Protein AF-A0A2D4N8S6-F1 (afdb_monomer)

Secondary structure (DSSP, 8-state):
--SPPPB-SSSTTGGGHHHHHHHHH-HHHHHHHHT---S-TT-HHHHHHHHHHHHHHSTTS-B--HHHHHHHHT-HHHHHTT-S--HHHHHH--S-HHHHHHHHHHHHHHHHHHHHH-----GGG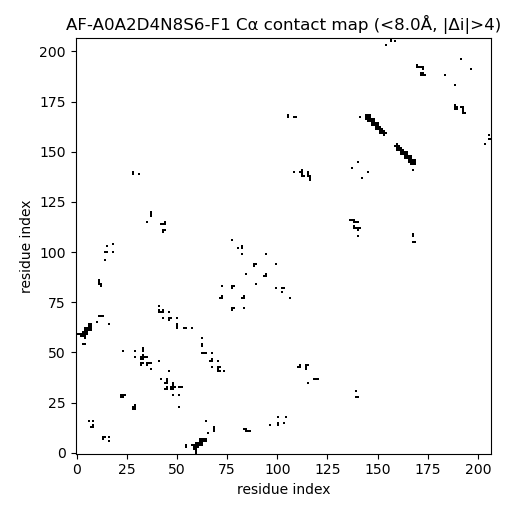--S-----S-TT--HHHHHH-EEEEEEEE-TTS-EEEEEEEES-----PPP--SS-----HHHHHHHHHS---------TT-

InterPro domains:
  IPR028881 PAN2, UCH domain [PF13423] (5-207)
  IPR028889 Ubiquitin specific protease UPS, catalytic domain [PS50235] (5-207)
  IPR038765 Papain-like cysteine peptidase superfamily [SSF54001] (3-207)
  IPR050785 PAN2-PAN3 complex catalytic subunit [PTHR15728] (1-207)

Solvent-accessible surface area (backbone atoms only — not comparable to full-atom values): 12968 Å² total; per-residue (Å²): 136,68,61,67,40,49,66,58,67,94,47,82,63,37,79,53,50,66,58,53,53,56,46,55,72,36,59,73,57,35,57,50,24,58,71,40,79,76,88,62,82,63,42,63,45,39,36,47,13,56,47,48,52,48,46,71,70,41,58,31,45,72,41,74,59,60,66,39,45,51,33,52,68,70,36,67,68,42,50,75,70,63,66,62,65,52,80,69,50,68,73,64,69,76,64,63,57,70,62,46,52,55,52,48,53,54,49,50,54,53,49,46,26,51,64,56,50,64,72,80,69,80,84,86,74,78,68,95,77,77,74,96,76,74,76,87,86,64,19,73,53,39,74,74,41,47,42,84,42,78,47,77,47,73,44,94,88,67,55,71,47,78,46,80,46,77,37,68,73,79,67,81,51,75,80,81,80,72,94,55,93,71,91,72,56,68,70,59,38,50,50,45,29,73,64,64,86,79,92,75,95,74,91,50,98,89,105

Mean predicted aligned error: 8.06 Å

pLDDT: mean 86.78, std 14.83, range [39.56, 98.38]

Organism: NCBI:txid129469

Foldseek 3Di:
DAQFAAADQPAFLSLCRVVLVVQLVPVLSQVLLLPDDDPDPLQLSVLSNVQSVCRVVCRHYYDYSRSSVVSCVVDPVCVVLVLGDDPVRVVVPPDPSVVSNVSVVQVVLVSSFVSQLPPPDDPPDPPPDDDPDDDPRGGSSCVVQKDWAWDWDADPVGDIDIDIDIDSDWDFDDDDCPVDPDDDDPVRSVCCRRVPDDDDDDDDPVD

Structure (mmCIF, N/CA/C/O backbone):
data_AF-A0A2D4N8S6-F1
#
_entry.id   AF-A0A2D4N8S6-F1
#
loop_
_atom_site.group_PDB
_atom_site.id
_atom_site.type_symbol
_atom_site.label_atom_id
_atom_site.label_alt_id
_atom_site.label_comp_id
_atom_site.label_asym_id
_atom_site.label_entity_id
_atom_site.label_seq_id
_atom_site.pdbx_PDB_ins_code
_atom_site.Cartn_x
_atom_site.Cartn_y
_atom_site.Cartn_z
_atom_site.occupancy
_atom_site.B_iso_or_equiv
_atom_site.auth_seq_id
_atom_site.auth_comp_id
_atom_site.auth_asym_id
_atom_site.auth_atom_id
_atom_site.pdbx_PDB_model_num
ATOM 1 N N . LYS A 1 1 ? 10.330 -22.943 -15.041 1.00 78.12 1 LYS A N 1
ATOM 2 C CA . LYS A 1 1 ? 10.670 -21.500 -15.002 1.00 78.12 1 LYS A CA 1
ATOM 3 C C . LYS A 1 1 ? 9.406 -20.728 -15.346 1.00 78.12 1 LYS A C 1
ATOM 5 O O . LYS A 1 1 ? 8.710 -21.167 -16.254 1.00 78.12 1 LYS A O 1
ATOM 10 N N . THR A 1 2 ? 9.064 -19.698 -14.579 1.00 91.38 2 THR A N 1
ATOM 11 C CA . THR A 1 2 ? 7.882 -18.850 -14.811 1.00 91.38 2 THR A CA 1
ATOM 12 C C . THR A 1 2 ? 8.251 -17.665 -15.712 1.00 91.38 2 THR A C 1
ATOM 14 O O . THR A 1 2 ? 9.432 -17.429 -15.949 1.00 91.38 2 THR A O 1
ATOM 17 N N . LEU A 1 3 ? 7.247 -16.934 -16.208 1.00 92.44 3 LEU A N 1
ATOM 18 C CA . LEU A 1 3 ? 7.432 -15.669 -16.943 1.00 92.44 3 LEU A CA 1
ATOM 19 C C . LEU A 1 3 ? 7.397 -14.435 -16.025 1.00 92.44 3 LEU A C 1
ATOM 21 O O . LEU A 1 3 ? 7.466 -13.309 -16.505 1.00 92.44 3 LEU A O 1
ATOM 25 N N . PHE A 1 4 ? 7.256 -14.645 -14.714 1.00 92.25 4 PHE A N 1
ATOM 26 C CA . PHE A 1 4 ? 7.174 -13.581 -13.719 1.00 92.25 4 PHE A CA 1
ATOM 27 C C . PHE A 1 4 ? 8.567 -13.242 -13.207 1.00 92.25 4 PHE A C 1
ATOM 29 O O . PHE A 1 4 ? 9.270 -14.123 -12.708 1.00 92.25 4 PHE A O 1
ATOM 36 N N . ALA A 1 5 ? 8.948 -11.976 -13.329 1.00 94.56 5 ALA A N 1
ATOM 37 C CA . ALA A 1 5 ? 10.232 -11.486 -12.862 1.00 94.56 5 ALA A CA 1
ATOM 38 C C . ALA A 1 5 ? 10.289 -11.346 -11.339 1.00 94.56 5 ALA A C 1
ATOM 40 O O . ALA A 1 5 ? 9.354 -10.868 -10.692 1.00 94.56 5 ALA A O 1
ATOM 41 N N . GLY A 1 6 ? 11.425 -11.751 -10.775 1.00 94.75 6 GLY A N 1
ATOM 42 C CA . GLY A 1 6 ? 11.770 -11.480 -9.383 1.00 94.75 6 GLY A CA 1
ATOM 43 C C . GLY A 1 6 ? 12.384 -10.091 -9.202 1.00 94.75 6 GLY A C 1
ATOM 44 O O . GLY A 1 6 ? 12.724 -9.416 -10.173 1.00 94.75 6 GLY A O 1
ATOM 45 N N . LEU A 1 7 ? 12.567 -9.687 -7.944 1.00 96.62 7 LEU A N 1
ATOM 46 C CA . LEU A 1 7 ? 13.354 -8.507 -7.581 1.00 96.62 7 LEU A CA 1
ATOM 47 C C . LEU A 1 7 ? 14.657 -8.931 -6.910 1.00 96.62 7 LEU A C 1
ATOM 49 O O . LEU A 1 7 ? 14.653 -9.823 -6.057 1.00 96.62 7 LEU A O 1
ATOM 53 N N . GLU A 1 8 ? 15.762 -8.288 -7.273 1.00 94.44 8 GLU A N 1
ATOM 54 C CA . GLU A 1 8 ? 17.063 -8.588 -6.678 1.00 94.44 8 GLU A CA 1
ATOM 55 C C . GLU A 1 8 ? 17.121 -8.214 -5.182 1.00 94.44 8 GLU A C 1
ATOM 57 O O . GLU A 1 8 ? 16.686 -7.122 -4.802 1.00 94.44 8 GLU A O 1
ATOM 62 N N . PRO A 1 9 ? 17.669 -9.092 -4.317 1.00 90.94 9 PRO A N 1
ATOM 63 C CA . PRO A 1 9 ? 17.673 -8.881 -2.869 1.00 90.94 9 PRO A CA 1
ATOM 64 C C . PRO A 1 9 ? 18.910 -8.132 -2.348 1.00 90.94 9 PRO A C 1
ATOM 66 O O . PRO A 1 9 ? 18.928 -7.727 -1.193 1.00 90.94 9 PRO A O 1
ATOM 69 N N . HIS A 1 10 ? 19.960 -7.967 -3.155 1.00 89.12 10 HIS A N 1
ATOM 70 C CA . HIS A 1 10 ? 21.252 -7.422 -2.714 1.00 89.12 10 HIS A CA 1
ATOM 71 C C . HIS A 1 10 ? 21.311 -5.891 -2.811 1.00 89.12 10 HIS A C 1
ATOM 73 O O . HIS A 1 10 ? 22.250 -5.328 -3.369 1.00 89.12 10 HIS A O 1
ATOM 79 N N . ILE A 1 11 ? 20.283 -5.223 -2.289 1.00 90.81 11 ILE A N 1
ATOM 80 C CA . ILE A 1 11 ? 20.149 -3.762 -2.273 1.00 90.81 11 ILE A CA 1
ATOM 81 C C . ILE A 1 11 ? 19.590 -3.301 -0.917 1.00 90.81 11 ILE A C 1
ATOM 83 O O . ILE A 1 11 ? 18.782 -4.022 -0.330 1.00 90.81 11 ILE A O 1
ATOM 87 N N . PRO A 1 12 ? 19.961 -2.108 -0.412 1.00 91.38 12 PRO A N 1
ATOM 88 C CA . PRO A 1 12 ? 19.473 -1.647 0.886 1.00 91.38 12 PRO A CA 1
ATOM 89 C C . PRO A 1 12 ? 17.952 -1.498 0.891 1.00 91.38 12 PRO A C 1
ATOM 91 O O . PRO A 1 12 ? 17.380 -0.951 -0.060 1.00 91.38 12 PRO A O 1
ATOM 94 N N . ASN A 1 13 ? 17.311 -1.942 1.975 1.00 92.56 13 ASN A N 1
ATOM 95 C CA . ASN A 1 13 ? 15.858 -2.010 2.144 1.00 92.56 13 ASN A CA 1
ATOM 96 C C . ASN A 1 13 ? 15.151 -2.998 1.201 1.00 92.56 13 ASN A C 1
ATOM 98 O O . ASN A 1 13 ? 13.950 -2.871 0.956 1.00 92.56 13 ASN A O 1
ATOM 102 N N . ALA A 1 14 ? 15.851 -4.030 0.718 1.00 93.12 14 ALA A N 1
ATOM 103 C CA . ALA A 1 14 ? 15.256 -5.084 -0.108 1.00 93.12 14 ALA A CA 1
ATOM 104 C C . ALA A 1 14 ? 14.110 -5.850 0.580 1.00 93.12 14 ALA A C 1
ATOM 106 O O . ALA A 1 14 ? 13.344 -6.531 -0.102 1.00 93.12 14 ALA A O 1
ATOM 107 N N . TYR A 1 15 ? 13.926 -5.723 1.902 1.00 93.38 15 TYR A N 1
ATOM 108 C CA . TYR A 1 15 ? 12.764 -6.292 2.598 1.00 93.38 15 TYR A CA 1
ATOM 109 C C . TYR A 1 15 ? 11.426 -5.820 1.993 1.00 93.38 15 TYR A C 1
ATOM 111 O O . TYR A 1 15 ? 10.447 -6.567 2.012 1.00 93.38 15 TYR A O 1
ATOM 119 N N . CYS A 1 16 ? 11.385 -4.620 1.399 1.00 96.06 16 CYS A N 1
ATOM 120 C CA . CYS A 1 16 ? 10.207 -4.069 0.729 1.00 96.06 16 CYS A CA 1
ATOM 121 C C . CYS A 1 16 ? 9.785 -4.887 -0.503 1.00 96.06 16 CYS A C 1
ATOM 123 O O . CYS A 1 16 ? 8.608 -4.882 -0.864 1.00 96.06 16 CYS A O 1
ATOM 125 N N . ASN A 1 17 ? 10.716 -5.612 -1.141 1.00 95.88 17 ASN A N 1
ATOM 126 C CA . ASN A 1 17 ? 10.491 -6.319 -2.408 1.00 95.88 17 ASN A CA 1
ATOM 127 C C . ASN A 1 17 ? 9.283 -7.261 -2.356 1.00 95.88 17 ASN A C 1
ATOM 129 O O . ASN A 1 17 ? 8.554 -7.376 -3.340 1.00 95.88 17 ASN A O 1
ATOM 133 N N . CYS A 1 18 ? 9.050 -7.915 -1.214 1.00 95.06 18 CYS A N 1
ATOM 134 C CA . CYS A 1 18 ? 7.918 -8.826 -1.055 1.00 95.06 18 CYS A CA 1
ATOM 135 C C . CYS A 1 18 ? 6.574 -8.107 -1.228 1.00 95.06 18 CYS A C 1
ATOM 137 O O . CYS A 1 18 ? 5.710 -8.581 -1.961 1.00 95.06 18 CYS A O 1
ATOM 139 N N . MET A 1 19 ? 6.419 -6.931 -0.625 1.00 97.00 19 MET A N 1
ATOM 140 C CA . MET A 1 19 ? 5.187 -6.160 -0.725 1.00 97.00 19 MET A CA 1
ATOM 141 C C . MET A 1 19 ? 5.086 -5.392 -2.042 1.00 97.00 19 MET A C 1
ATOM 143 O O . MET A 1 19 ? 3.986 -5.241 -2.560 1.00 97.00 19 MET A O 1
ATOM 147 N N . ILE A 1 20 ? 6.209 -4.976 -2.637 1.00 98.12 20 ILE A N 1
ATOM 148 C CA . ILE A 1 20 ? 6.225 -4.419 -4.000 1.00 98.12 20 ILE A CA 1
ATOM 149 C C . ILE A 1 20 ? 5.655 -5.440 -4.996 1.00 98.12 20 ILE A C 1
ATOM 151 O O . ILE A 1 20 ? 4.833 -5.083 -5.835 1.00 98.12 20 ILE A O 1
ATOM 155 N N . GLN A 1 21 ? 6.034 -6.716 -4.871 1.00 97.38 21 GLN A N 1
ATOM 156 C CA . GLN A 1 21 ? 5.472 -7.800 -5.683 1.00 97.38 21 GLN A CA 1
ATOM 157 C C . GLN A 1 21 ? 3.967 -7.975 -5.439 1.00 97.38 21 GLN A C 1
ATOM 159 O O . GLN A 1 21 ? 3.210 -8.095 -6.397 1.00 97.38 21 GLN A O 1
ATOM 164 N N . VAL A 1 22 ? 3.502 -7.915 -4.184 1.00 97.19 22 VAL A N 1
ATOM 165 C CA . VAL A 1 22 ? 2.058 -7.945 -3.877 1.00 97.19 22 VAL A CA 1
ATOM 166 C C . VAL A 1 22 ? 1.323 -6.805 -4.587 1.00 97.19 22 VAL A C 1
ATOM 168 O O . VAL A 1 22 ? 0.330 -7.060 -5.261 1.00 97.19 22 VAL A O 1
ATOM 171 N N . LEU A 1 23 ? 1.830 -5.571 -4.496 1.00 97.62 23 LEU A N 1
ATOM 172 C CA . LEU A 1 23 ? 1.232 -4.407 -5.158 1.00 97.62 23 LEU A CA 1
ATOM 173 C C . LEU A 1 23 ? 1.231 -4.538 -6.688 1.00 97.62 23 LEU A C 1
ATOM 175 O O . LEU A 1 23 ? 0.246 -4.172 -7.321 1.00 97.62 23 LEU A O 1
ATOM 179 N N . TYR A 1 24 ? 2.294 -5.091 -7.280 1.00 97.75 24 TYR A N 1
ATOM 180 C CA . TYR A 1 24 ? 2.381 -5.330 -8.725 1.00 97.75 24 TYR A CA 1
ATOM 181 C C . TYR A 1 24 ? 1.266 -6.258 -9.234 1.00 97.75 24 TYR A C 1
ATOM 183 O O . TYR A 1 24 ? 0.703 -6.028 -10.305 1.00 97.75 24 TYR A O 1
ATOM 191 N N . PHE A 1 25 ? 0.913 -7.289 -8.461 1.00 97.19 25 PHE A N 1
ATOM 192 C CA . PHE A 1 25 ? -0.154 -8.223 -8.828 1.00 97.19 25 PHE A CA 1
ATOM 193 C C . PHE A 1 25 ? -1.571 -7.693 -8.557 1.00 97.19 25 PHE A C 1
ATOM 195 O O . PHE A 1 25 ? -2.541 -8.312 -8.997 1.00 97.19 25 PHE A O 1
ATOM 202 N N . LEU A 1 26 ? -1.716 -6.541 -7.897 1.00 96.56 26 LEU A N 1
ATOM 203 C CA . LEU A 1 26 ? -2.991 -5.831 -7.807 1.00 96.56 26 LEU A CA 1
ATOM 204 C C . LEU A 1 26 ? -3.171 -4.975 -9.063 1.00 96.56 26 LEU A C 1
ATOM 206 O O . LEU A 1 26 ? -2.687 -3.847 -9.134 1.00 96.56 26 LEU A O 1
ATOM 210 N N . GLU A 1 27 ? -3.882 -5.514 -10.055 1.00 96.00 27 GLU A N 1
ATOM 211 C CA . GLU A 1 27 ? -4.033 -4.904 -11.385 1.00 96.00 27 GLU A CA 1
ATOM 212 C C . GLU A 1 27 ? -4.432 -3.424 -11.329 1.00 96.00 27 GLU A C 1
ATOM 214 O O . GLU A 1 27 ? -3.788 -2.597 -11.970 1.00 96.00 27 GLU A O 1
ATOM 219 N N . SER A 1 28 ? -5.419 -3.068 -10.504 1.00 94.31 28 SER A N 1
ATOM 220 C CA . SER A 1 28 ? -5.872 -1.682 -10.358 1.00 94.31 28 SER A CA 1
ATOM 221 C C . SER A 1 28 ? -4.776 -0.747 -9.832 1.00 94.31 28 SER A C 1
ATOM 223 O O . SER A 1 28 ? -4.657 0.383 -10.303 1.00 94.31 28 SER A O 1
ATOM 225 N N . VAL A 1 29 ? -3.943 -1.214 -8.892 1.00 96.00 29 VAL A N 1
ATOM 226 C CA . VAL A 1 29 ? -2.798 -0.447 -8.369 1.00 96.00 29 VAL A CA 1
ATOM 227 C C . VAL A 1 29 ? -1.719 -0.330 -9.435 1.00 96.00 29 VAL A C 1
ATOM 229 O O . VAL A 1 29 ? -1.192 0.758 -9.653 1.00 96.00 29 VAL A O 1
ATOM 232 N N . ARG A 1 30 ? -1.417 -1.426 -10.138 1.00 96.69 30 ARG A N 1
ATOM 233 C CA . ARG A 1 30 ? -0.424 -1.438 -11.213 1.00 96.69 30 ARG A CA 1
ATOM 234 C C . ARG A 1 30 ? -0.787 -0.458 -12.325 1.00 96.69 30 ARG A C 1
ATOM 236 O O . ARG A 1 30 ? 0.032 0.392 -12.668 1.00 96.69 30 ARG A O 1
ATOM 243 N N . CYS A 1 31 ? -2.015 -0.525 -12.837 1.00 95.44 31 CYS A N 1
ATOM 244 C CA . CYS A 1 31 ? -2.500 0.403 -13.853 1.00 95.44 31 CYS A CA 1
ATOM 245 C C . CYS A 1 31 ? -2.462 1.851 -13.355 1.00 95.44 31 CYS A C 1
ATOM 247 O O . CYS A 1 31 ? -2.064 2.735 -14.109 1.00 95.44 31 CYS A O 1
ATOM 249 N N . LEU A 1 32 ? -2.831 2.103 -12.096 1.00 94.69 32 LEU A N 1
ATOM 250 C CA . LEU A 1 32 ? -2.776 3.440 -11.510 1.00 94.69 32 LEU A CA 1
ATOM 251 C C . LEU A 1 32 ? -1.360 4.025 -11.544 1.00 94.69 32 LEU A C 1
ATOM 253 O O . LEU A 1 32 ? -1.168 5.114 -12.081 1.00 94.69 32 LEU A O 1
ATOM 257 N N . VAL A 1 33 ? -0.373 3.315 -10.990 1.00 96.12 33 VAL A N 1
ATOM 258 C CA . VAL A 1 33 ? 0.991 3.854 -10.873 1.00 96.12 33 VAL A CA 1
ATOM 259 C C . VAL A 1 33 ? 1.712 3.913 -12.219 1.00 96.12 33 VAL A C 1
ATOM 261 O O . VAL A 1 33 ? 2.465 4.848 -12.459 1.00 96.12 33 VAL A O 1
ATOM 264 N N . GLN A 1 34 ? 1.434 2.991 -13.149 1.00 96.12 34 GLN A N 1
ATOM 265 C CA . GLN A 1 34 ? 1.989 3.049 -14.510 1.00 96.12 34 GLN A CA 1
ATOM 266 C C . GLN A 1 34 ? 1.456 4.231 -15.335 1.00 96.12 34 GLN A C 1
ATOM 268 O O . GLN A 1 34 ? 2.129 4.677 -16.260 1.00 96.12 34 GLN A O 1
ATOM 273 N N . ASN A 1 35 ? 0.267 4.747 -15.007 1.00 93.75 35 ASN A N 1
ATOM 274 C CA . ASN A 1 35 ? -0.299 5.944 -15.637 1.00 93.75 35 ASN A CA 1
ATOM 275 C C . ASN A 1 35 ? -0.006 7.232 -14.847 1.00 93.75 35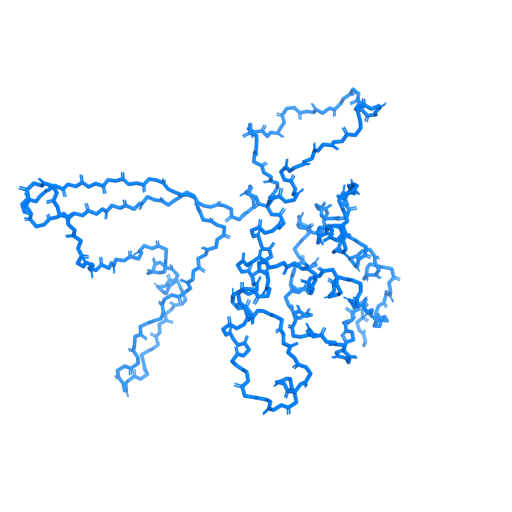 ASN A C 1
ATOM 277 O O . ASN A 1 35 ? -0.451 8.308 -15.249 1.00 93.75 35 ASN A O 1
ATOM 281 N N . HIS A 1 36 ? 0.730 7.151 -13.735 1.00 93.56 36 HIS A N 1
ATOM 282 C CA . HIS A 1 36 ? 1.103 8.312 -12.940 1.00 93.56 36 HIS A CA 1
ATOM 283 C C . HIS A 1 36 ? 2.479 8.836 -13.362 1.00 93.56 36 HIS A C 1
ATOM 285 O O . HIS A 1 36 ? 3.493 8.152 -13.236 1.00 93.56 36 HIS A O 1
ATOM 291 N N . LEU A 1 37 ? 2.512 10.085 -13.824 1.00 93.75 37 LEU A N 1
ATOM 292 C CA . LEU A 1 37 ? 3.738 10.818 -14.111 1.00 93.75 37 LEU A CA 1
ATOM 293 C C . LEU A 1 37 ? 3.562 12.264 -13.656 1.00 93.75 37 LEU A C 1
ATOM 295 O O . LEU A 1 37 ? 2.646 12.952 -14.106 1.00 93.75 37 LEU A O 1
ATOM 299 N N . CYS A 1 38 ? 4.440 12.729 -12.773 1.00 92.94 38 CYS A N 1
ATOM 300 C CA . CYS A 1 38 ? 4.410 14.091 -12.253 1.00 92.94 38 CYS A CA 1
ATOM 301 C C . CYS A 1 38 ? 5.813 14.714 -12.226 1.00 92.94 38 CYS A C 1
ATOM 303 O O . CYS A 1 38 ? 6.803 14.080 -12.586 1.00 92.94 38 CYS A O 1
ATOM 305 N N . GLN A 1 39 ? 5.891 15.986 -11.824 1.00 92.00 39 GLN A N 1
ATOM 306 C CA . GLN A 1 39 ? 7.153 16.731 -11.713 1.00 92.00 39 GLN A CA 1
ATOM 307 C C . GLN A 1 39 ? 7.801 16.620 -10.323 1.00 92.00 39 GLN A C 1
ATOM 309 O O . GLN A 1 39 ? 8.880 17.167 -10.107 1.00 92.00 39 GLN A O 1
ATOM 314 N N . LYS A 1 40 ? 7.147 15.940 -9.373 1.00 90.56 40 LYS A N 1
ATOM 315 C CA . LYS A 1 40 ? 7.634 15.790 -8.001 1.00 90.56 40 LYS A CA 1
ATOM 316 C C . LYS A 1 40 ? 8.869 14.894 -7.985 1.00 90.56 40 LYS A C 1
ATOM 318 O O . LYS A 1 40 ? 8.819 13.736 -8.401 1.00 90.56 40 LYS A O 1
ATOM 323 N N . GLU A 1 41 ? 9.969 15.432 -7.473 1.00 90.31 41 GLU A N 1
ATOM 324 C CA . GLU A 1 41 ? 11.187 14.662 -7.251 1.00 90.31 41 GLU A CA 1
ATOM 325 C C . GLU A 1 41 ? 10.928 13.572 -6.198 1.00 90.31 41 GLU A C 1
ATOM 327 O O . GLU A 1 41 ? 10.230 13.808 -5.211 1.00 90.31 41 GLU A O 1
ATOM 332 N N . PHE A 1 42 ? 11.465 12.370 -6.418 1.00 93.44 42 PHE A N 1
ATOM 333 C CA . PHE A 1 42 ? 11.296 11.213 -5.527 1.00 93.44 42 PHE A CA 1
ATOM 334 C C . PHE A 1 42 ? 9.837 10.764 -5.296 1.00 93.44 42 PHE A C 1
ATOM 336 O O . PHE A 1 42 ? 9.538 10.149 -4.273 1.00 93.44 42 PHE A O 1
ATOM 343 N N . CYS A 1 43 ? 8.928 11.027 -6.242 1.00 96.69 43 CYS A N 1
ATOM 344 C CA . CYS A 1 43 ? 7.561 10.503 -6.200 1.00 96.69 43 CYS A CA 1
ATOM 345 C C . CYS A 1 43 ? 7.551 8.964 -6.238 1.00 96.69 43 CYS A C 1
ATOM 347 O O . CYS A 1 43 ? 7.945 8.357 -7.240 1.00 96.69 43 CYS A O 1
ATOM 349 N N . LEU A 1 44 ? 7.064 8.323 -5.170 1.00 97.81 44 LEU A N 1
ATOM 350 C CA . LEU A 1 44 ? 7.064 6.860 -5.072 1.00 97.81 44 LEU A CA 1
ATOM 351 C C . LEU A 1 44 ? 6.127 6.207 -6.082 1.00 97.81 44 LEU A C 1
ATOM 353 O O . LEU A 1 44 ? 6.428 5.123 -6.581 1.00 97.81 44 LEU A O 1
ATOM 357 N N . SER A 1 45 ? 5.017 6.867 -6.404 1.00 97.56 45 SER A N 1
ATOM 358 C CA . SER A 1 45 ? 4.067 6.419 -7.420 1.00 97.56 45 SER A CA 1
ATOM 359 C C . SER A 1 45 ? 4.729 6.345 -8.799 1.00 97.56 45 SER A C 1
ATOM 361 O O . SER A 1 45 ? 4.567 5.344 -9.492 1.00 97.56 45 SER A O 1
ATOM 363 N N . CYS A 1 46 ? 5.538 7.346 -9.175 1.00 97.56 46 CYS A N 1
ATOM 364 C CA . CYS A 1 46 ? 6.295 7.322 -10.435 1.00 97.56 46 CYS A CA 1
ATOM 365 C C . CYS A 1 46 ? 7.335 6.192 -10.442 1.00 97.56 46 CYS A C 1
ATOM 367 O O . CYS A 1 46 ? 7.407 5.416 -11.393 1.00 97.56 46 CYS A O 1
ATOM 369 N N . GLU A 1 47 ? 8.120 6.068 -9.368 1.00 98.31 47 GLU A N 1
ATOM 370 C CA . GLU A 1 47 ? 9.168 5.045 -9.266 1.00 98.31 47 GLU A CA 1
ATOM 371 C C . GLU A 1 47 ? 8.598 3.618 -9.287 1.00 98.31 47 GLU A C 1
ATOM 373 O O . GLU A 1 47 ? 9.169 2.727 -9.922 1.00 98.31 47 GLU A O 1
ATOM 378 N N . LEU A 1 48 ? 7.437 3.395 -8.657 1.00 98.38 48 LEU A N 1
ATOM 379 C CA . LEU A 1 48 ? 6.696 2.139 -8.788 1.00 98.38 48 LEU A CA 1
ATOM 380 C C . LEU A 1 48 ? 6.178 1.931 -10.212 1.00 98.38 48 LEU A C 1
ATOM 382 O O . LEU A 1 48 ? 6.288 0.820 -10.722 1.00 98.38 48 LEU A O 1
ATOM 386 N N . GLY A 1 49 ? 5.676 2.974 -10.876 1.00 97.94 49 GLY A N 1
ATOM 387 C CA . GLY A 1 49 ? 5.269 2.917 -12.281 1.00 97.94 49 GLY A CA 1
ATOM 388 C C . GLY A 1 49 ? 6.398 2.444 -13.201 1.00 97.94 49 GLY A C 1
ATOM 389 O O . GLY A 1 49 ? 6.210 1.504 -13.981 1.00 97.94 49 GLY A O 1
ATOM 390 N N . PHE A 1 50 ? 7.595 3.020 -13.060 1.00 98.06 50 PHE A N 1
ATOM 391 C CA . PHE A 1 50 ? 8.780 2.611 -13.822 1.00 98.06 50 PHE A CA 1
ATOM 392 C C . PHE A 1 50 ? 9.202 1.173 -13.512 1.00 98.06 50 PHE A C 1
ATOM 394 O O . PHE A 1 50 ? 9.489 0.398 -14.429 1.00 98.06 50 PHE A O 1
ATOM 401 N N . LEU A 1 51 ? 9.205 0.790 -12.232 1.00 98.25 51 LEU A N 1
ATOM 402 C CA . LEU A 1 51 ? 9.552 -0.567 -11.818 1.00 98.25 51 LEU A CA 1
ATOM 403 C C . LEU A 1 51 ? 8.550 -1.600 -12.348 1.00 98.25 51 LEU A C 1
ATOM 405 O O . LEU A 1 51 ? 8.950 -2.642 -12.857 1.00 98.25 51 LEU A O 1
ATOM 409 N N . PHE A 1 52 ? 7.251 -1.316 -12.270 1.00 98.31 52 PHE A N 1
ATOM 410 C CA . PHE A 1 52 ? 6.206 -2.220 -12.750 1.00 98.31 52 PHE A CA 1
ATOM 411 C C . PHE A 1 52 ? 6.246 -2.375 -14.267 1.00 98.31 52 PHE A C 1
ATOM 413 O O . PHE A 1 52 ? 6.091 -3.484 -14.771 1.00 98.31 52 PHE A O 1
ATOM 420 N N . HIS A 1 53 ? 6.538 -1.298 -14.998 1.00 97.44 53 HIS A N 1
ATOM 421 C CA . HIS A 1 53 ? 6.795 -1.384 -16.433 1.00 97.44 53 HIS A CA 1
ATOM 422 C C . HIS A 1 53 ? 7.996 -2.290 -16.757 1.00 97.44 53 HIS A C 1
ATOM 424 O O . HIS A 1 53 ? 7.931 -3.109 -17.672 1.00 97.44 53 HIS A O 1
ATOM 430 N N . MET A 1 54 ? 9.078 -2.208 -15.975 1.00 97.00 54 MET A N 1
ATOM 431 C CA . MET A 1 54 ? 10.234 -3.100 -16.122 1.00 97.00 54 MET A CA 1
ATOM 432 C C . MET A 1 54 ? 9.869 -4.569 -15.842 1.00 97.00 54 MET A C 1
ATOM 434 O O . MET A 1 54 ? 10.278 -5.463 -16.588 1.00 97.00 54 MET A O 1
ATOM 438 N N . LEU A 1 55 ? 9.054 -4.826 -14.813 1.00 96.88 55 LEU A N 1
ATOM 439 C CA . LEU A 1 55 ? 8.552 -6.167 -14.495 1.00 96.88 55 LEU A CA 1
ATOM 440 C C . LEU A 1 55 ? 7.711 -6.759 -15.640 1.00 96.88 55 LEU A C 1
ATOM 442 O O . LEU A 1 55 ? 7.868 -7.939 -15.945 1.00 96.88 55 LEU A O 1
ATOM 446 N N . ASP A 1 56 ? 6.897 -5.954 -16.330 1.00 95.81 56 ASP A N 1
ATOM 447 C CA . ASP A 1 56 ? 6.114 -6.417 -17.488 1.00 95.81 56 ASP A CA 1
ATOM 448 C C . ASP A 1 56 ? 6.999 -6.807 -18.689 1.00 95.81 56 ASP A C 1
ATOM 450 O O . ASP A 1 56 ? 6.688 -7.742 -19.432 1.00 95.81 56 ASP A O 1
ATOM 454 N N . LEU A 1 57 ? 8.118 -6.103 -18.891 1.00 95.94 57 LEU A N 1
ATOM 455 C CA . LEU A 1 57 ? 9.005 -6.305 -20.043 1.00 95.94 57 LEU A CA 1
ATOM 456 C C . LEU A 1 57 ? 10.064 -7.396 -19.843 1.00 95.94 57 LEU A C 1
ATOM 458 O O . LEU A 1 57 ? 10.521 -7.986 -20.822 1.00 95.94 57 LEU A O 1
ATOM 462 N N . SER A 1 58 ? 10.452 -7.667 -18.601 1.00 93.31 58 SER A N 1
ATOM 463 C CA . SER A 1 58 ? 11.571 -8.555 -18.244 1.00 93.31 58 SER A CA 1
ATOM 464 C C . SER A 1 58 ? 11.316 -10.049 -18.479 1.00 93.31 58 SER A C 1
ATOM 466 O O . SER A 1 58 ? 12.265 -10.824 -18.534 1.00 93.31 58 SER A O 1
ATOM 468 N N . ARG A 1 59 ? 10.057 -10.483 -18.651 1.00 90.06 59 ARG A N 1
ATOM 469 C CA . ARG A 1 59 ? 9.682 -11.864 -19.045 1.00 90.06 59 ARG A CA 1
ATOM 470 C C . ARG A 1 59 ? 10.339 -12.979 -18.208 1.00 90.06 59 ARG A C 1
ATOM 472 O O . ARG A 1 59 ? 10.602 -14.069 -18.720 1.00 90.06 59 ARG A O 1
ATOM 479 N N . GLY A 1 60 ? 10.560 -12.727 -16.918 1.00 89.56 60 GLY A N 1
ATOM 480 C CA . GLY A 1 60 ? 11.149 -13.682 -15.974 1.00 89.56 60 GLY A CA 1
ATOM 481 C C . GLY A 1 60 ? 12.594 -13.376 -15.576 1.00 89.56 60 GLY A C 1
ATOM 482 O O . GLY A 1 60 ? 13.081 -13.981 -14.619 1.00 89.56 60 GLY A O 1
ATOM 483 N N . ASP A 1 61 ? 13.256 -12.431 -16.245 1.00 93.44 61 ASP A N 1
ATOM 484 C CA . ASP A 1 61 ? 14.566 -11.945 -15.819 1.00 93.44 61 ASP A CA 1
ATOM 485 C C . ASP A 1 61 ? 14.439 -11.070 -14.554 1.00 93.44 61 ASP A C 1
ATOM 487 O O . ASP A 1 61 ? 13.486 -10.295 -14.436 1.00 93.44 61 ASP A O 1
ATOM 491 N N . PRO A 1 62 ? 15.359 -11.180 -13.576 1.00 93.94 62 PRO A N 1
ATOM 492 C CA . PRO A 1 62 ? 15.313 -10.365 -12.366 1.00 93.94 62 PRO A CA 1
ATOM 493 C C . PRO A 1 62 ? 15.375 -8.863 -12.667 1.00 93.94 62 PRO A C 1
ATOM 495 O O . PRO A 1 62 ? 16.171 -8.414 -13.489 1.00 93.94 62 PRO A O 1
ATOM 498 N N . CYS A 1 63 ? 14.560 -8.083 -11.960 1.00 96.88 63 CYS A N 1
ATOM 499 C CA . CYS A 1 63 ? 14.583 -6.622 -11.995 1.00 96.88 63 CYS A CA 1
ATOM 500 C C . CYS A 1 63 ? 15.195 -6.051 -10.709 1.00 96.88 63 CYS A C 1
ATOM 502 O O . CYS A 1 63 ? 15.159 -6.675 -9.647 1.00 96.88 63 CYS A O 1
ATOM 504 N N . GLN A 1 64 ? 15.703 -4.820 -10.771 1.00 95.50 64 GLN A N 1
ATOM 505 C CA . GLN A 1 64 ? 16.205 -4.106 -9.597 1.00 95.50 64 GLN A CA 1
ATOM 506 C C . GLN A 1 64 ? 15.271 -2.958 -9.210 1.00 95.50 64 GLN A C 1
ATOM 508 O O . GLN A 1 64 ? 15.056 -2.028 -9.982 1.00 95.50 64 GLN A O 1
ATOM 513 N N . GLY A 1 65 ? 14.777 -2.977 -7.970 1.00 95.19 65 GLY A N 1
ATOM 514 C CA . GLY A 1 65 ? 13.983 -1.889 -7.383 1.00 95.19 65 GLY A CA 1
ATOM 515 C C . GLY A 1 65 ? 14.821 -0.738 -6.811 1.00 95.19 65 GLY A C 1
ATOM 516 O O . GLY A 1 65 ? 14.343 -0.003 -5.952 1.00 95.19 65 GLY A O 1
ATOM 517 N N . SER A 1 66 ? 16.085 -0.592 -7.217 1.00 96.12 66 SER A N 1
ATOM 518 C CA . SER A 1 66 ? 17.055 0.305 -6.572 1.00 96.12 66 SER A CA 1
ATOM 519 C C . SER A 1 66 ? 16.669 1.786 -6.654 1.00 96.12 66 SER A C 1
ATOM 521 O O . SER A 1 66 ? 16.877 2.513 -5.681 1.00 96.12 66 SER A O 1
ATOM 523 N N . ASN A 1 67 ? 16.061 2.227 -7.760 1.00 96.75 67 ASN A N 1
ATOM 524 C CA . ASN A 1 67 ? 15.582 3.605 -7.916 1.00 96.75 67 ASN A CA 1
ATOM 525 C C . ASN A 1 67 ? 14.443 3.924 -6.942 1.00 96.75 67 ASN A C 1
ATOM 527 O O . ASN A 1 67 ? 14.550 4.893 -6.189 1.00 96.75 67 ASN A O 1
ATOM 531 N N . PHE A 1 68 ? 13.434 3.048 -6.869 1.00 98.12 68 PHE A N 1
ATOM 532 C CA . PHE A 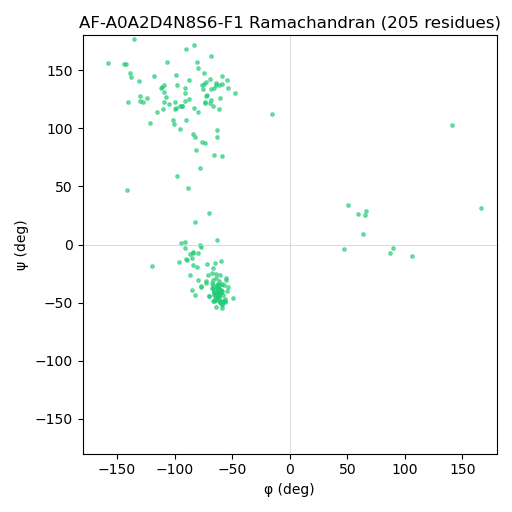1 68 ? 12.356 3.145 -5.886 1.00 98.12 68 PHE A CA 1
ATOM 533 C C . PHE A 1 68 ? 12.900 3.165 -4.457 1.00 98.12 68 PHE A C 1
ATOM 535 O O . PHE A 1 68 ? 12.560 4.053 -3.684 1.00 98.12 68 PHE A O 1
ATOM 542 N N . LEU A 1 69 ? 13.789 2.232 -4.097 1.00 97.00 69 LEU A N 1
ATOM 543 C CA . LEU A 1 69 ? 14.328 2.168 -2.734 1.00 97.00 69 LEU A CA 1
ATOM 544 C C . LEU A 1 69 ? 15.208 3.378 -2.399 1.00 97.00 69 LEU A C 1
ATOM 546 O O . LEU A 1 69 ? 15.254 3.808 -1.248 1.00 97.00 69 LEU A O 1
ATOM 550 N N . ARG A 1 70 ? 15.882 3.968 -3.391 1.00 96.56 70 ARG A N 1
ATOM 551 C CA . ARG A 1 70 ? 16.607 5.229 -3.220 1.00 96.56 70 ARG A CA 1
ATOM 552 C C . ARG A 1 70 ? 15.650 6.389 -2.952 1.00 96.56 70 ARG A C 1
ATOM 554 O O . ARG A 1 70 ? 15.894 7.109 -1.993 1.00 96.56 70 ARG A O 1
ATOM 561 N N . ALA A 1 71 ? 14.585 6.542 -3.739 1.00 97.38 71 ALA A N 1
ATOM 562 C CA . ALA A 1 71 ? 13.555 7.557 -3.502 1.00 97.38 71 ALA A CA 1
ATOM 563 C C . ALA A 1 71 ? 12.850 7.346 -2.151 1.00 97.38 71 ALA A C 1
ATOM 565 O O . ALA A 1 71 ? 12.626 8.280 -1.396 1.00 97.38 71 ALA A O 1
ATOM 566 N N . PHE A 1 72 ? 12.584 6.099 -1.776 1.00 97.44 72 PHE A N 1
ATOM 567 C CA . PHE A 1 72 ? 12.010 5.759 -0.478 1.00 97.44 72 PHE A CA 1
ATOM 568 C C . PHE A 1 72 ? 12.891 6.216 0.694 1.00 97.44 72 PHE A C 1
ATOM 570 O O . PHE A 1 72 ? 12.388 6.788 1.659 1.00 97.44 72 PHE A O 1
ATOM 577 N N . ARG A 1 73 ? 14.214 6.040 0.593 1.00 95.88 73 ARG A N 1
ATOM 578 C CA . ARG A 1 73 ? 15.169 6.504 1.612 1.00 95.88 73 ARG A CA 1
ATOM 579 C C . ARG A 1 73 ? 15.259 8.022 1.745 1.00 95.88 73 ARG A C 1
ATOM 581 O O . ARG A 1 73 ? 15.741 8.488 2.773 1.00 95.88 73 ARG A O 1
ATOM 588 N N . THR A 1 74 ? 14.835 8.791 0.742 1.00 95.50 74 THR A N 1
ATOM 589 C CA . THR A 1 74 ? 14.843 10.258 0.825 1.00 95.50 74 THR A CA 1
ATOM 590 C C . THR A 1 74 ? 13.612 10.820 1.531 1.00 95.50 74 THR A C 1
ATOM 592 O O . THR A 1 74 ? 13.580 12.018 1.791 1.00 95.50 74 THR A O 1
ATOM 595 N N . ILE A 1 75 ? 12.614 9.991 1.861 1.00 95.06 75 ILE A N 1
ATOM 596 C CA . ILE A 1 75 ? 11.372 10.447 2.496 1.00 95.06 75 ILE A CA 1
ATOM 597 C C . ILE A 1 75 ? 11.561 10.576 4.016 1.00 95.06 75 ILE A C 1
ATOM 599 O O . ILE A 1 75 ? 11.790 9.563 4.690 1.00 95.06 75 ILE A O 1
ATOM 603 N N . PRO A 1 76 ? 11.424 11.787 4.592 1.00 94.00 76 PRO A N 1
ATOM 604 C CA . PRO A 1 76 ? 11.596 12.008 6.028 1.00 94.00 76 PRO A CA 1
ATOM 605 C C . PRO A 1 76 ? 10.635 11.183 6.890 1.00 94.00 76 PRO A C 1
ATOM 6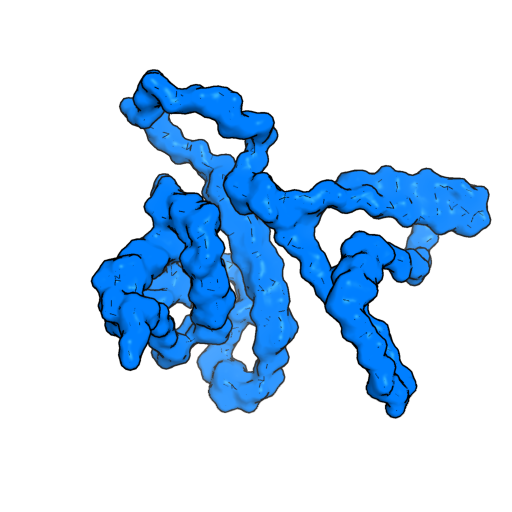07 O O . PRO A 1 76 ? 11.037 10.625 7.910 1.00 94.00 76 PRO A O 1
ATOM 610 N N . GLU A 1 77 ? 9.377 11.057 6.469 1.00 94.38 77 GLU A N 1
ATOM 611 C CA . GLU A 1 77 ? 8.345 10.290 7.165 1.00 94.38 77 GLU A CA 1
ATOM 612 C C . GLU A 1 77 ? 8.710 8.801 7.249 1.00 94.38 77 GLU A C 1
ATOM 614 O O . GLU A 1 77 ? 8.510 8.171 8.288 1.00 94.38 77 GLU A O 1
ATOM 619 N N . ALA A 1 78 ? 9.308 8.239 6.192 1.00 95.31 78 ALA A N 1
ATOM 620 C CA . ALA A 1 78 ? 9.755 6.848 6.181 1.00 95.31 78 ALA A CA 1
ATOM 621 C C . ALA A 1 78 ? 10.888 6.609 7.193 1.00 95.31 78 ALA A C 1
ATOM 623 O O . ALA A 1 78 ? 10.888 5.602 7.909 1.00 95.31 78 ALA A O 1
ATOM 624 N N . ALA A 1 79 ? 11.828 7.554 7.296 1.00 93.12 79 ALA A N 1
ATOM 625 C CA . ALA A 1 79 ? 12.887 7.516 8.300 1.00 93.12 79 ALA A CA 1
ATOM 626 C C . ALA A 1 79 ? 12.326 7.661 9.726 1.00 93.12 79 ALA A C 1
ATOM 628 O O . ALA A 1 79 ? 12.699 6.892 10.611 1.00 93.12 79 ALA A O 1
ATOM 629 N N . ALA A 1 80 ? 11.379 8.581 9.941 1.00 93.69 80 ALA A N 1
ATOM 630 C CA . ALA A 1 80 ? 10.739 8.803 11.239 1.00 93.69 80 ALA A CA 1
ATOM 631 C C . ALA A 1 80 ? 9.954 7.576 11.738 1.00 93.69 80 ALA A C 1
ATOM 633 O O . ALA A 1 80 ? 9.933 7.292 12.935 1.00 93.69 80 ALA A O 1
ATOM 634 N N . LEU A 1 81 ? 9.355 6.808 10.823 1.00 93.31 81 LEU A N 1
ATOM 635 C CA . LEU A 1 81 ? 8.678 5.543 11.126 1.00 93.31 81 LEU A CA 1
ATOM 636 C C . LEU A 1 81 ? 9.646 4.362 11.337 1.00 93.31 81 LEU A C 1
ATOM 638 O O . LEU A 1 81 ? 9.197 3.244 11.608 1.00 93.31 81 LEU A O 1
ATOM 642 N N . GLY A 1 82 ? 10.960 4.584 11.215 1.00 93.06 82 GLY A N 1
ATOM 643 C CA . GLY A 1 82 ? 11.981 3.546 11.353 1.00 93.06 82 GLY A CA 1
ATOM 644 C C . GLY A 1 82 ? 11.915 2.491 10.248 1.00 93.06 82 GLY A C 1
ATOM 645 O O . GLY A 1 82 ? 12.240 1.330 10.492 1.00 93.06 82 GLY A O 1
ATOM 6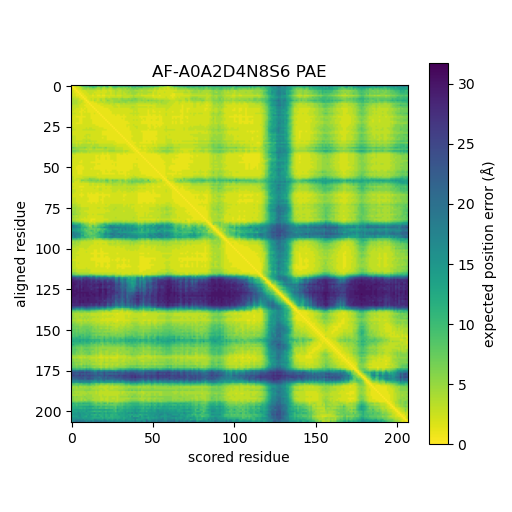46 N N . LEU A 1 83 ? 11.446 2.869 9.053 1.00 94.38 83 LEU A N 1
ATOM 647 C CA . LEU A 1 83 ? 11.339 1.960 7.910 1.00 94.38 83 LEU A CA 1
ATOM 648 C C . LEU A 1 83 ? 12.653 1.830 7.132 1.00 94.38 83 LEU A C 1
ATOM 650 O O . LEU A 1 83 ? 12.824 0.888 6.355 1.00 94.38 83 LEU A O 1
ATOM 654 N N . ILE A 1 84 ? 13.575 2.771 7.326 1.00 93.44 84 ILE A N 1
ATOM 655 C CA . ILE A 1 84 ? 14.884 2.760 6.683 1.00 93.44 84 ILE A CA 1
ATOM 656 C C . ILE A 1 84 ? 15.864 2.008 7.577 1.00 93.44 84 ILE A C 1
ATOM 658 O O . ILE A 1 84 ? 16.270 2.494 8.629 1.00 9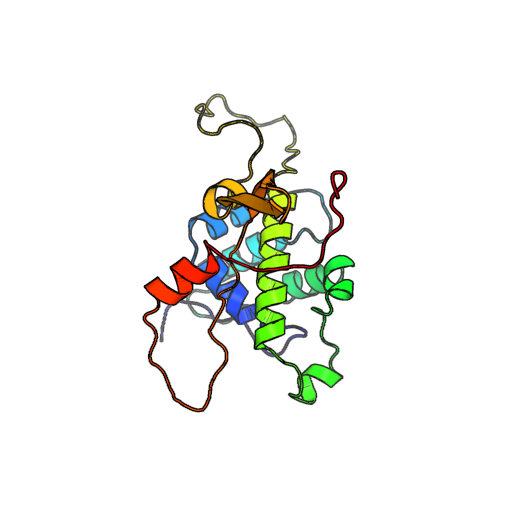3.44 84 ILE A O 1
ATOM 662 N N . LEU A 1 85 ? 16.224 0.804 7.149 1.00 87.38 85 LEU A N 1
ATOM 663 C CA . LEU A 1 85 ? 17.260 -0.004 7.782 1.00 87.38 85 LEU A CA 1
ATOM 664 C C . LEU A 1 85 ? 18.646 0.526 7.417 1.00 87.38 85 LEU A C 1
ATOM 666 O O . LEU A 1 85 ? 18.896 0.853 6.255 1.00 87.38 85 LEU A O 1
ATOM 670 N N . ALA A 1 86 ? 19.533 0.577 8.409 1.00 79.25 86 ALA A N 1
ATOM 671 C CA . ALA A 1 86 ? 20.962 0.740 8.187 1.00 79.25 86 ALA A CA 1
ATOM 672 C C . ALA A 1 86 ? 21.589 -0.606 7.788 1.00 79.25 86 ALA A C 1
ATOM 674 O O . ALA A 1 86 ? 21.130 -1.662 8.232 1.00 79.25 86 ALA A O 1
ATOM 675 N N . ASP A 1 87 ? 22.680 -0.572 7.020 1.00 72.50 87 ASP A N 1
ATOM 676 C CA . ASP A 1 87 ? 23.376 -1.776 6.535 1.00 72.50 87 ASP A CA 1
ATOM 677 C C . ASP A 1 87 ? 23.789 -2.731 7.677 1.00 72.50 87 ASP A C 1
ATOM 679 O O . ASP A 1 87 ? 23.809 -3.953 7.519 1.00 72.50 87 ASP A O 1
ATOM 683 N N . SER A 1 88 ? 24.076 -2.187 8.866 1.00 66.25 88 SER A N 1
ATOM 684 C CA . SER A 1 88 ? 24.395 -2.966 10.066 1.00 66.25 88 SER A CA 1
ATOM 685 C C . SER A 1 88 ? 23.210 -3.773 10.593 1.00 66.25 88 SER A C 1
ATOM 687 O O . SER A 1 88 ? 23.389 -4.894 11.067 1.00 66.25 88 SER A O 1
ATOM 689 N N . ASP A 1 89 ? 21.999 -3.225 10.519 1.00 70.69 89 ASP A N 1
ATOM 690 C CA . ASP A 1 89 ? 20.812 -3.831 11.119 1.00 70.69 89 ASP A CA 1
ATOM 691 C C . ASP A 1 89 ? 20.302 -4.993 10.265 1.00 70.69 89 ASP A C 1
ATOM 693 O O . ASP A 1 89 ? 19.921 -6.031 10.814 1.00 70.69 89 ASP A O 1
ATOM 697 N N . GLU A 1 90 ? 20.398 -4.867 8.936 1.00 67.44 90 GLU A N 1
ATOM 698 C CA . GLU A 1 90 ? 20.107 -5.951 7.988 1.00 67.44 90 GLU A CA 1
ATOM 699 C C . GLU A 1 90 ? 21.031 -7.158 8.213 1.00 67.44 90 GLU A C 1
ATOM 701 O O . GLU A 1 90 ? 20.569 -8.300 8.214 1.00 67.44 90 GLU A O 1
ATOM 706 N N . ALA A 1 91 ? 22.314 -6.920 8.505 1.00 65.25 91 ALA A N 1
ATOM 707 C CA . ALA A 1 91 ? 23.288 -7.982 8.756 1.00 65.25 91 ALA A CA 1
ATOM 708 C C . ALA A 1 91 ? 23.077 -8.714 10.096 1.00 65.25 91 ALA A C 1
ATOM 710 O O . ALA A 1 91 ? 23.465 -9.874 10.237 1.00 65.25 91 ALA A O 1
ATOM 711 N N . THR A 1 92 ? 22.471 -8.060 11.095 1.00 70.06 92 THR A N 1
ATOM 712 C CA . THR A 1 92 ? 22.297 -8.658 12.434 1.00 70.06 92 THR A CA 1
ATOM 713 C C . THR A 1 92 ? 21.114 -9.618 12.536 1.00 70.06 92 THR A C 1
ATOM 715 O O . THR A 1 92 ? 21.053 -10.392 13.492 1.00 70.06 92 THR A O 1
ATOM 718 N N . GLY A 1 93 ? 20.148 -9.547 11.611 1.00 68.25 93 GLY A N 1
ATOM 719 C CA . GLY A 1 93 ? 18.937 -10.378 11.627 1.00 68.25 93 GLY A CA 1
ATOM 720 C C . GLY A 1 93 ? 18.009 -10.153 12.831 1.00 68.25 93 GLY A C 1
ATOM 721 O O . GLY A 1 93 ? 17.060 -10.908 13.022 1.00 68.25 93 GLY A O 1
ATOM 722 N N . LYS A 1 94 ? 18.258 -9.127 13.659 1.00 74.38 94 LYS A N 1
ATOM 723 C CA . LYS A 1 94 ? 17.467 -8.826 14.869 1.00 74.38 94 LYS A CA 1
ATOM 724 C C . LYS A 1 94 ? 16.211 -7.999 14.591 1.00 74.38 94 LYS A C 1
ATOM 726 O O . LYS A 1 94 ? 15.416 -7.753 15.497 1.00 74.38 94 LYS A O 1
ATOM 731 N N . VAL A 1 95 ? 16.036 -7.543 13.355 1.00 82.44 95 VAL A N 1
ATOM 732 C CA . VAL A 1 95 ? 14.916 -6.692 12.956 1.00 82.44 95 VAL A CA 1
ATOM 733 C C . VAL A 1 95 ? 13.628 -7.512 12.918 1.00 82.44 95 VAL A C 1
ATOM 735 O O . VAL A 1 95 ? 13.546 -8.546 12.257 1.00 82.44 95 VAL A O 1
ATOM 738 N N . ASN A 1 96 ? 12.581 -7.024 13.586 1.00 87.69 96 ASN A N 1
ATOM 739 C CA . ASN A 1 96 ? 11.245 -7.604 13.465 1.00 87.69 96 ASN A CA 1
ATOM 740 C C . ASN A 1 96 ? 10.641 -7.232 12.099 1.00 87.69 96 ASN A C 1
ATOM 742 O O . ASN A 1 96 ? 9.943 -6.223 11.969 1.00 87.69 96 ASN A O 1
ATOM 746 N N . LEU A 1 97 ? 10.928 -8.055 11.086 1.00 88.75 97 LEU A N 1
ATOM 747 C CA . LEU A 1 97 ? 10.453 -7.867 9.713 1.00 88.75 97 LEU A CA 1
ATOM 748 C C . LEU A 1 97 ? 8.925 -7.845 9.617 1.00 88.75 97 LEU A C 1
ATOM 750 O O . LEU A 1 97 ? 8.387 -7.084 8.823 1.00 88.75 97 LEU A O 1
ATOM 754 N N . GLY A 1 98 ? 8.218 -8.618 10.448 1.00 89.94 98 GLY A N 1
ATOM 755 C CA . GLY A 1 98 ? 6.753 -8.617 10.467 1.00 89.94 98 GLY A CA 1
ATOM 756 C C . GLY A 1 98 ? 6.191 -7.240 10.822 1.00 89.94 98 GLY A C 1
ATOM 757 O O . GLY A 1 98 ? 5.366 -6.695 10.089 1.00 89.94 98 GLY A O 1
ATOM 758 N N . ARG A 1 99 ? 6.701 -6.629 11.898 1.00 90.00 99 ARG A N 1
ATOM 759 C CA . ARG A 1 99 ? 6.336 -5.259 12.294 1.00 90.00 99 ARG A CA 1
ATOM 760 C C . ARG A 1 99 ? 6.727 -4.241 11.222 1.00 90.00 99 ARG A C 1
ATOM 762 O O . ARG A 1 99 ? 5.966 -3.315 10.948 1.00 90.00 99 ARG A O 1
ATOM 769 N N . LEU A 1 100 ? 7.905 -4.412 10.624 1.00 93.06 100 LEU A N 1
ATOM 770 C CA . LEU A 1 100 ? 8.428 -3.510 9.603 1.00 93.06 100 LEU A CA 1
ATOM 771 C C . LEU A 1 100 ? 7.558 -3.522 8.342 1.00 93.06 100 LEU A C 1
ATOM 773 O O . LEU A 1 100 ? 7.147 -2.465 7.883 1.00 93.06 100 LEU A O 1
ATOM 777 N N . ILE A 1 101 ? 7.203 -4.709 7.844 1.00 94.31 101 ILE A N 1
ATOM 778 C CA . ILE A 1 101 ? 6.322 -4.900 6.686 1.00 94.31 101 ILE A CA 1
ATOM 779 C C . ILE A 1 101 ? 4.929 -4.325 6.954 1.00 94.31 101 ILE A C 1
ATOM 781 O O . ILE A 1 101 ? 4.375 -3.649 6.092 1.00 94.31 101 ILE A O 1
ATOM 785 N N . GLN A 1 102 ? 4.364 -4.539 8.147 1.00 93.62 102 GLN A N 1
ATOM 786 C CA . GLN A 1 102 ? 3.064 -3.961 8.511 1.00 93.62 102 GLN A CA 1
ATOM 787 C C . GLN A 1 102 ? 3.098 -2.426 8.508 1.00 93.62 102 GLN A C 1
ATOM 789 O O . GLN A 1 102 ? 2.200 -1.787 7.957 1.00 93.62 102 GLN A O 1
ATOM 794 N N . SER A 1 103 ? 4.144 -1.839 9.096 1.00 95.19 103 SER A N 1
ATOM 795 C CA . SER A 1 103 ? 4.342 -0.386 9.118 1.00 95.19 103 SER A CA 1
ATOM 796 C C . SER A 1 103 ? 4.582 0.168 7.709 1.00 95.19 103 SER A C 1
ATOM 798 O O . SER A 1 103 ? 3.973 1.162 7.318 1.00 95.19 103 SER A O 1
ATOM 800 N N . TRP A 1 104 ? 5.387 -0.529 6.904 1.00 97.00 104 TRP A N 1
ATOM 801 C CA . TRP A 1 104 ? 5.656 -0.178 5.513 1.00 97.00 104 TRP A CA 1
ATOM 802 C C . TRP A 1 104 ? 4.391 -0.223 4.655 1.00 97.00 104 TRP A C 1
ATOM 804 O O . TRP A 1 104 ? 4.141 0.705 3.895 1.00 97.00 104 TRP A O 1
ATOM 814 N N . ASN A 1 105 ? 3.552 -1.252 4.813 1.00 96.50 105 ASN A N 1
ATOM 815 C CA . ASN A 1 105 ? 2.294 -1.374 4.076 1.00 96.50 105 ASN A CA 1
ATOM 816 C C . ASN A 1 105 ? 1.336 -0.217 4.395 1.00 96.50 105 ASN A C 1
ATOM 818 O O . ASN A 1 105 ? 0.711 0.343 3.499 1.00 96.50 105 ASN A O 1
ATOM 822 N N . ARG A 1 106 ? 1.258 0.187 5.670 1.00 96.00 106 ARG A N 1
ATOM 823 C CA . ARG A 1 106 ? 0.508 1.386 6.066 1.00 96.00 106 ARG A CA 1
ATOM 824 C C . ARG A 1 106 ? 1.062 2.634 5.396 1.00 96.00 106 ARG A C 1
ATOM 826 O O . ARG A 1 106 ? 0.297 3.406 4.833 1.00 96.00 106 ARG A O 1
ATOM 833 N N . PHE A 1 107 ? 2.375 2.818 5.469 1.00 97.56 107 PHE A N 1
ATOM 834 C CA . PHE A 1 107 ? 3.045 3.972 4.890 1.00 97.56 107 PHE A CA 1
ATOM 835 C C . PHE A 1 107 ? 2.806 4.068 3.378 1.00 97.56 107 PHE A C 1
ATOM 837 O O . PHE A 1 107 ? 2.350 5.105 2.907 1.00 97.56 107 PHE A O 1
ATOM 844 N N . ILE A 1 108 ? 3.061 2.995 2.621 1.00 97.62 108 ILE A N 1
ATOM 845 C CA . ILE A 1 108 ? 3.001 3.050 1.157 1.00 97.62 108 ILE A CA 1
ATOM 846 C C . ILE A 1 108 ? 1.576 3.279 0.652 1.00 97.62 108 ILE A C 1
ATOM 848 O O . ILE A 1 108 ? 1.397 4.041 -0.289 1.00 97.62 108 ILE A O 1
ATOM 852 N N . LEU A 1 109 ? 0.554 2.685 1.285 1.00 96.38 109 LEU A N 1
ATOM 853 C CA . LEU A 1 109 ? -0.840 2.910 0.891 1.00 96.38 109 LEU A CA 1
ATOM 854 C C . LEU A 1 109 ? -1.247 4.367 1.120 1.00 96.38 109 LEU A C 1
ATOM 856 O O . LEU A 1 109 ? -1.845 4.974 0.236 1.00 96.38 109 LEU A O 1
ATOM 860 N N . THR A 1 110 ? -0.865 4.951 2.259 1.00 95.31 110 THR A N 1
ATOM 861 C CA . THR A 1 110 ? -1.094 6.377 2.530 1.00 95.31 110 THR A CA 1
ATOM 862 C C . THR A 1 110 ? -0.331 7.266 1.545 1.00 95.31 110 THR A C 1
ATOM 864 O O . THR A 1 110 ? -0.901 8.219 1.019 1.00 95.31 110 THR A O 1
ATOM 867 N N . GLN A 1 111 ? 0.931 6.943 1.247 1.00 96.06 111 GLN A N 1
ATOM 868 C CA . GLN A 1 111 ? 1.753 7.722 0.320 1.00 96.06 111 GLN A CA 1
ATOM 869 C C . GLN A 1 111 ? 1.189 7.687 -1.106 1.00 96.06 111 GLN A C 1
ATOM 871 O O . GLN A 1 111 ? 1.045 8.733 -1.733 1.00 96.06 111 GLN A O 1
ATOM 876 N N . LEU A 1 112 ? 0.817 6.502 -1.604 1.00 95.75 112 LEU A N 1
ATOM 877 C CA . LEU A 1 112 ? 0.190 6.345 -2.916 1.00 95.75 112 LEU A CA 1
ATOM 878 C C . LEU A 1 112 ? -1.160 7.063 -2.975 1.00 95.75 112 LEU A C 1
ATOM 880 O O . LEU A 1 112 ? -1.472 7.696 -3.981 1.00 95.75 112 LEU A O 1
ATOM 884 N N . HIS A 1 113 ? -1.961 6.988 -1.909 1.00 94.38 113 HIS A N 1
ATOM 885 C CA . HIS A 1 113 ? -3.222 7.719 -1.821 1.00 94.38 113 HIS A CA 1
ATOM 886 C C . HIS A 1 113 ? -3.008 9.226 -1.982 1.00 94.38 113 HIS A C 1
ATOM 888 O O . HIS A 1 113 ? -3.672 9.824 -2.826 1.00 94.38 113 HIS A O 1
ATOM 894 N N . GLN A 1 114 ? -2.047 9.802 -1.254 1.00 93.00 114 GLN A N 1
ATOM 895 C CA . GLN A 1 114 ? -1.719 11.226 -1.310 1.00 93.00 114 GLN A CA 1
ATOM 896 C C . GLN A 1 114 ? -1.191 11.643 -2.691 1.00 93.00 114 GLN A C 1
ATOM 898 O O . GLN A 1 114 ? -1.739 12.538 -3.329 1.00 93.00 114 GLN A O 1
ATOM 903 N N . GLU A 1 115 ? -0.164 10.958 -3.203 1.00 93.19 115 GLU A N 1
ATOM 904 C CA . GLU A 1 115 ? 0.474 11.311 -4.481 1.00 93.19 115 GLU A CA 1
ATOM 905 C C . GLU A 1 115 ? -0.473 11.175 -5.680 1.00 93.19 115 GLU A C 1
ATOM 907 O O . GLU A 1 115 ? -0.336 11.892 -6.672 1.00 93.19 115 GLU A O 1
ATOM 912 N N . THR A 1 116 ? -1.455 10.274 -5.604 1.00 89.62 116 THR A N 1
ATOM 913 C CA . THR A 1 116 ? -2.436 10.082 -6.682 1.00 89.62 116 THR A CA 1
ATOM 914 C C . THR A 1 116 ? -3.674 10.968 -6.553 1.00 89.62 116 THR A C 1
ATOM 916 O O . THR A 1 116 ? -4.402 11.101 -7.537 1.00 89.62 116 THR A O 1
ATOM 919 N N . GLN A 1 117 ? -3.905 11.610 -5.401 1.00 85.81 117 GLN A N 1
ATOM 920 C CA . GLN A 1 117 ? -4.879 12.703 -5.270 1.00 85.81 117 GLN A CA 1
ATOM 921 C C . GLN A 1 117 ? -4.332 14.019 -5.836 1.00 85.81 117 GLN A C 1
ATOM 923 O O . GLN A 1 117 ? -5.072 14.773 -6.464 1.00 85.81 117 GLN A O 1
ATOM 928 N N . GLU A 1 118 ? -3.031 14.267 -5.674 1.00 69.00 118 GLU A N 1
ATOM 929 C CA . GLU A 1 118 ? -2.314 15.472 -6.122 1.00 69.00 118 GLU A CA 1
ATOM 930 C C . GLU A 1 118 ? -2.157 15.577 -7.658 1.00 69.00 118 GLU A C 1
ATOM 932 O O . GLU A 1 118 ? -1.207 16.192 -8.132 1.00 69.00 118 GLU A O 1
ATOM 937 N N . GLN A 1 119 ? -3.050 14.990 -8.471 1.00 61.16 119 GLN A N 1
ATOM 938 C CA . GLN A 1 119 ? -2.977 15.051 -9.940 1.00 61.16 119 GLN A CA 1
ATOM 939 C C . GLN A 1 119 ? -3.179 16.482 -10.489 1.00 61.16 119 GLN A C 1
ATOM 941 O O . GLN A 1 119 ? -4.212 16.822 -11.069 1.00 61.16 119 GLN A O 1
ATOM 946 N N . GLU A 1 120 ? -2.141 17.307 -10.392 1.00 49.78 120 GLU A N 1
ATOM 947 C CA . GLU A 1 120 ? -1.937 18.521 -11.175 1.00 49.78 120 GLU A CA 1
ATOM 948 C C . GLU A 1 120 ? -1.348 18.139 -12.541 1.00 49.78 120 GLU A C 1
ATOM 950 O O . GLU A 1 120 ? -0.141 18.162 -12.776 1.00 49.78 120 GLU A O 1
ATOM 955 N N . GLY A 1 121 ? -2.205 17.722 -13.471 1.00 53.16 121 GLY A N 1
ATOM 956 C CA . GLY A 1 121 ? -1.790 17.543 -14.864 1.00 53.16 121 GLY A CA 1
ATOM 957 C C . GLY A 1 121 ? -1.626 18.893 -15.590 1.00 53.16 121 GLY A C 1
ATOM 958 O O . GLY A 1 121 ? -2.422 19.807 -15.354 1.00 53.16 121 GLY A O 1
ATOM 959 N N . PRO A 1 122 ? -0.689 19.032 -16.552 1.00 48.06 122 PRO A N 1
ATOM 960 C CA . PRO A 1 122 ? -0.709 20.132 -17.514 1.00 48.06 122 PRO A CA 1
ATOM 961 C C . PRO A 1 122 ? -2.004 20.083 -18.346 1.00 48.06 122 PRO A C 1
ATOM 963 O O . PRO A 1 122 ? -2.307 19.074 -18.981 1.00 48.06 122 PRO A O 1
ATOM 966 N N . GLN A 1 123 ? -2.762 21.182 -18.383 1.00 52.09 123 GLN A N 1
ATOM 967 C CA . GLN A 1 123 ? -4.104 21.299 -18.991 1.00 52.09 123 GLN A CA 1
ATOM 968 C C . GLN A 1 123 ? -4.193 21.064 -20.523 1.00 52.09 123 GLN A C 1
ATOM 970 O O . GLN A 1 123 ? -5.265 21.224 -21.101 1.00 52.09 123 GLN A O 1
ATOM 975 N N . ALA A 1 124 ? -3.114 20.690 -21.215 1.00 46.03 124 ALA A N 1
ATOM 976 C CA . ALA A 1 124 ? -3.039 20.772 -22.679 1.00 46.03 124 ALA A CA 1
ATOM 977 C C . ALA A 1 124 ? -3.633 19.576 -23.461 1.00 46.03 124 ALA A C 1
ATOM 979 O O . ALA A 1 124 ? -3.815 19.684 -24.670 1.00 46.03 124 ALA A O 1
ATOM 980 N N . TYR A 1 125 ? -3.955 18.448 -22.815 1.00 48.56 125 TYR A N 1
ATOM 981 C CA . TYR A 1 125 ? -4.489 17.252 -23.493 1.00 48.56 125 TYR A CA 1
ATOM 982 C C . TYR A 1 125 ? -5.584 16.543 -22.670 1.00 48.56 125 TYR A C 1
ATOM 984 O O . TYR A 1 125 ? -5.584 15.329 -22.506 1.00 48.56 125 TYR A O 1
ATOM 992 N N . ARG A 1 126 ? -6.572 17.266 -22.127 1.00 53.03 126 ARG A N 1
ATOM 993 C CA . ARG A 1 126 ? -7.838 16.589 -21.786 1.00 53.03 126 ARG A CA 1
ATOM 994 C C . ARG A 1 126 ? -8.678 16.489 -23.054 1.00 53.03 126 ARG A C 1
ATOM 996 O O . ARG A 1 126 ? -9.398 17.415 -23.412 1.00 53.03 126 ARG A O 1
ATOM 1003 N N . GLY A 1 127 ? -8.527 15.368 -23.760 1.00 43.22 127 GLY A N 1
ATOM 1004 C CA . GLY A 1 127 ? -9.414 14.981 -24.851 1.00 43.22 127 GLY A CA 1
ATOM 1005 C C . GLY A 1 127 ? -10.874 14.952 -24.387 1.00 43.22 127 GLY A C 1
ATOM 1006 O O . GLY A 1 127 ? -11.181 14.570 -23.258 1.00 43.22 127 GLY A O 1
ATOM 1007 N N . ILE A 1 128 ? -11.768 15.390 -25.270 1.00 45.91 128 ILE A N 1
ATOM 1008 C CA . ILE A 1 128 ? -13.222 15.408 -25.090 1.00 45.91 128 ILE A CA 1
ATOM 1009 C C . ILE A 1 128 ? -13.701 13.956 -24.955 1.00 45.91 128 ILE A C 1
ATOM 1011 O O . ILE A 1 128 ? -13.921 13.279 -25.955 1.00 45.91 128 ILE A O 1
ATOM 1015 N N . GLY A 1 129 ? -13.793 13.442 -23.729 1.00 47.00 129 GLY A N 1
ATOM 1016 C CA . GLY A 1 129 ? -14.205 12.052 -23.520 1.00 47.00 129 GLY A CA 1
ATOM 1017 C C . GLY A 1 129 ? -13.960 11.473 -22.132 1.00 47.00 129 GLY A C 1
ATOM 1018 O O . GLY A 1 129 ? -13.718 10.277 -22.029 1.00 47.00 129 GLY A O 1
ATOM 1019 N N . SER A 1 130 ? -14.009 12.267 -21.060 1.00 41.91 130 SER A N 1
ATOM 1020 C CA . SER A 1 130 ? -14.053 11.703 -19.706 1.00 41.91 130 SER A CA 1
ATOM 1021 C C . SER A 1 130 ? -15.503 11.615 -19.255 1.00 41.91 130 SER A C 1
ATOM 1023 O O . SER A 1 130 ? -16.112 12.600 -18.846 1.00 41.91 130 SER A O 1
ATOM 1025 N N . SER A 1 131 ? -16.062 10.415 -19.379 1.00 39.97 131 SER A N 1
ATOM 1026 C CA . SER A 1 131 ? -17.278 10.002 -18.691 1.00 39.97 131 SER A CA 1
ATOM 1027 C C . SER A 1 131 ? -17.204 10.376 -17.208 1.00 39.97 131 SER A C 1
ATOM 1029 O O . SER A 1 131 ? -16.221 10.047 -16.545 1.00 39.97 131 SER A O 1
ATOM 1031 N N . ASN A 1 132 ? -18.260 11.018 -16.704 1.00 41.72 132 ASN A N 1
ATOM 1032 C CA . ASN A 1 132 ? -18.537 11.254 -15.284 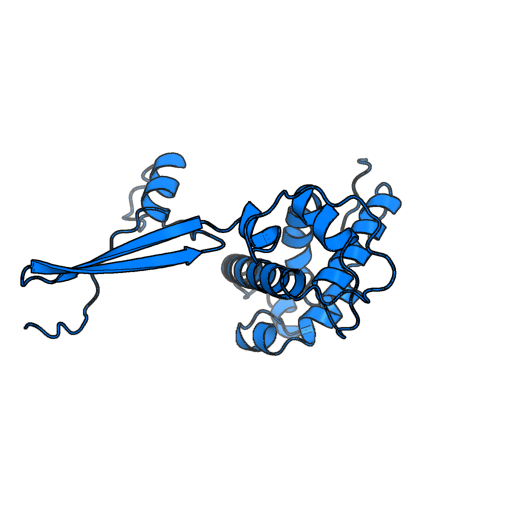1.00 41.72 132 ASN A CA 1
ATOM 1033 C C . ASN A 1 132 ? -18.634 9.923 -14.505 1.00 41.72 132 ASN A C 1
ATOM 1035 O O . ASN A 1 132 ? -19.724 9.475 -14.157 1.00 41.72 132 ASN A O 1
ATOM 1039 N N . PHE A 1 133 ? -17.500 9.289 -14.222 1.00 39.72 133 PHE A N 1
ATOM 1040 C CA . PHE A 1 133 ? -17.380 8.213 -13.244 1.00 39.72 133 PHE A CA 1
ATOM 1041 C C . PHE A 1 133 ? -16.358 8.640 -12.194 1.00 39.72 133 PHE A C 1
ATOM 1043 O O . PHE A 1 133 ? -15.160 8.653 -12.456 1.00 39.72 133 PHE A O 1
ATOM 1050 N N . GLY A 1 134 ? -16.852 9.015 -11.017 1.00 39.56 134 GLY A N 1
ATOM 1051 C CA . GLY A 1 134 ? -16.030 9.328 -9.852 1.00 39.56 134 GLY A CA 1
ATOM 1052 C C . GLY A 1 134 ? -16.587 10.512 -9.080 1.00 39.56 134 GLY A C 1
ATOM 1053 O O . GLY A 1 134 ? -16.437 11.659 -9.492 1.00 39.56 134 GLY A O 1
ATOM 1054 N N . SER A 1 135 ? -17.251 10.220 -7.964 1.00 42.59 135 SER A N 1
ATOM 1055 C CA . SER A 1 135 ? -17.597 11.218 -6.956 1.00 42.59 135 SER A CA 1
ATOM 1056 C C . SER A 1 135 ? -16.332 11.968 -6.519 1.00 42.59 135 SER A C 1
ATOM 1058 O O . SER A 1 135 ? -15.286 11.365 -6.301 1.00 42.59 135 SER A O 1
ATOM 1060 N N . SER A 1 136 ? -16.455 13.289 -6.445 1.00 47.59 136 SER A N 1
ATOM 1061 C CA . SER A 1 136 ? -15.504 14.292 -5.951 1.00 47.59 136 SER A CA 1
ATOM 1062 C C . SER A 1 136 ? -14.317 13.787 -5.106 1.00 47.59 136 SER A C 1
ATOM 1064 O O . SER A 1 136 ? -14.493 13.429 -3.945 1.00 47.59 136 SER A O 1
ATOM 1066 N N . GLY A 1 137 ? -13.101 13.893 -5.653 1.00 59.00 137 GLY A N 1
ATOM 1067 C CA . GLY A 1 137 ? -11.861 14.086 -4.885 1.00 59.00 137 GLY A CA 1
ATOM 1068 C C . GLY A 1 137 ? -11.124 12.849 -4.365 1.00 59.00 137 GLY A C 1
ATOM 1069 O O . GLY A 1 137 ? -10.012 13.012 -3.872 1.00 59.00 137 GLY A O 1
ATOM 1070 N N . ASP A 1 138 ? -11.677 11.640 -4.480 1.00 71.88 138 ASP A N 1
ATOM 1071 C CA . ASP A 1 138 ? -11.012 10.451 -3.933 1.00 71.88 138 ASP A CA 1
ATOM 1072 C C . ASP A 1 138 ? -10.085 9.771 -4.956 1.00 71.88 138 ASP A C 1
ATOM 1074 O O . ASP A 1 138 ? -10.494 9.512 -6.095 1.00 71.88 138 ASP A O 1
ATOM 1078 N N . SER A 1 139 ? -8.836 9.475 -4.573 1.00 86.31 139 SER A N 1
ATOM 1079 C CA . SER A 1 139 ? -7.902 8.778 -5.467 1.00 86.31 139 SER A CA 1
ATOM 1080 C C . SER A 1 139 ? -8.337 7.339 -5.696 1.00 86.31 139 SER A C 1
ATOM 1082 O O . SER A 1 139 ? -9.085 6.762 -4.910 1.00 86.31 139 SER A O 1
ATOM 1084 N N . VAL A 1 140 ? -7.817 6.707 -6.749 1.00 87.81 140 VAL A N 1
ATOM 1085 C CA . VAL A 1 140 ? -8.076 5.283 -7.017 1.00 87.81 140 VAL A CA 1
ATOM 1086 C C . VAL A 1 140 ? -7.664 4.408 -5.824 1.00 87.81 140 VAL A C 1
ATOM 1088 O O . VAL A 1 140 ? -8.356 3.446 -5.517 1.00 87.81 140 VAL A O 1
ATOM 1091 N N . ILE A 1 141 ? -6.597 4.759 -5.093 1.00 93.50 141 ILE A N 1
ATOM 1092 C CA . ILE A 1 141 ? -6.240 4.061 -3.846 1.00 93.50 141 ILE A CA 1
ATOM 1093 C C . ILE A 1 141 ? -7.334 4.219 -2.788 1.00 93.50 141 ILE A C 1
ATOM 1095 O O . ILE A 1 141 ? -7.682 3.239 -2.134 1.00 93.50 141 ILE A O 1
ATOM 1099 N N . GLY A 1 142 ? -7.890 5.423 -2.633 1.00 92.69 142 GLY A N 1
ATOM 1100 C CA . GLY A 1 142 ? -9.012 5.646 -1.724 1.00 92.69 142 GLY A CA 1
ATOM 1101 C C . GLY A 1 142 ? -10.219 4.799 -2.116 1.00 92.69 142 GLY A C 1
ATOM 1102 O O . GLY A 1 142 ? -10.699 4.008 -1.318 1.00 92.69 142 GLY A O 1
ATOM 1103 N N . GLN A 1 143 ? -10.603 4.805 -3.388 1.00 91.31 143 GLN A N 1
ATOM 1104 C CA . GLN A 1 143 ? -11.731 4.004 -3.873 1.00 91.31 143 GLN A CA 1
ATOM 1105 C C . GLN A 1 143 ? -11.540 2.487 -3.689 1.00 91.31 143 GLN A C 1
ATOM 1107 O O . GLN A 1 143 ? -12.517 1.763 -3.512 1.00 91.31 143 GLN A O 1
ATOM 1112 N N . LEU A 1 144 ? -10.300 1.990 -3.755 1.00 91.50 144 LEU A N 1
ATOM 1113 C CA . LEU A 1 144 ? -9.992 0.561 -3.639 1.00 91.50 144 LEU A CA 1
ATOM 1114 C C . LEU A 1 144 ? -9.851 0.077 -2.194 1.00 91.50 144 LEU A C 1
ATOM 1116 O O . LEU A 1 144 ? -10.232 -1.054 -1.894 1.00 91.50 144 LEU A O 1
ATOM 1120 N N . PHE A 1 145 ? -9.246 0.889 -1.326 1.00 94.19 145 PHE A N 1
ATOM 1121 C CA . PHE A 1 145 ? -8.815 0.457 0.006 1.00 94.19 145 PHE A CA 1
ATOM 1122 C C . PHE A 1 145 ? -9.475 1.227 1.148 1.00 94.19 145 PHE A C 1
ATOM 1124 O O . PHE A 1 145 ? -9.450 0.749 2.282 1.00 94.19 145 PHE A O 1
ATOM 1131 N N . SER A 1 146 ? -10.043 2.406 0.879 1.00 93.44 146 SER A N 1
ATOM 1132 C CA . SER A 1 146 ? -10.711 3.205 1.902 1.00 93.44 146 SER A CA 1
ATOM 1133 C C . SER A 1 146 ? -11.990 2.523 2.362 1.00 93.44 146 SER A C 1
ATOM 1135 O O . SER A 1 146 ? -12.812 2.065 1.570 1.00 93.44 146 SER A O 1
ATOM 1137 N N . CYS A 1 147 ? -12.161 2.486 3.674 1.00 92.75 147 CYS A N 1
ATOM 1138 C CA . CYS A 1 147 ? -13.366 2.039 4.338 1.00 92.75 147 CYS A CA 1
ATOM 1139 C C . CYS A 1 147 ? -13.767 3.098 5.362 1.00 92.75 147 CYS A C 1
ATOM 1141 O O . CYS A 1 147 ? -12.944 3.517 6.182 1.00 92.75 147 CYS A O 1
ATOM 1143 N N . GLU A 1 148 ? -15.023 3.537 5.307 1.00 92.69 148 GLU A N 1
ATOM 1144 C CA . GLU A 1 148 ? -15.603 4.382 6.345 1.00 92.69 148 GLU A CA 1
ATOM 1145 C C . GLU A 1 148 ? -15.860 3.544 7.600 1.00 92.69 148 GLU A C 1
ATOM 1147 O O . GLU A 1 148 ? -16.487 2.486 7.557 1.00 92.69 148 GLU A O 1
ATOM 1152 N N . VAL A 1 149 ? -15.347 4.027 8.726 1.00 91.75 149 VAL A N 1
ATOM 1153 C CA . VAL A 1 149 ? -15.430 3.398 10.039 1.00 91.75 149 VAL A CA 1
ATOM 1154 C C . VAL A 1 149 ? -16.069 4.377 11.006 1.00 91.75 149 VAL A C 1
ATOM 1156 O O . VAL A 1 149 ? -15.601 5.507 11.186 1.00 91.75 149 VAL A O 1
ATOM 1159 N N . GLU A 1 150 ? -17.127 3.915 11.656 1.00 93.88 150 GLU A N 1
ATOM 1160 C CA . GLU A 1 150 ? -17.808 4.631 12.721 1.00 93.88 150 GLU A CA 1
ATOM 1161 C C . GLU A 1 150 ? -17.246 4.199 14.080 1.00 93.88 150 GLU A C 1
ATOM 1163 O O . GLU A 1 150 ? -17.303 3.030 14.457 1.00 93.88 150 GLU A O 1
ATOM 1168 N N . ASN A 1 151 ? -16.681 5.154 14.815 1.00 91.19 151 ASN A N 1
ATOM 1169 C CA . ASN A 1 151 ? -16.157 4.955 1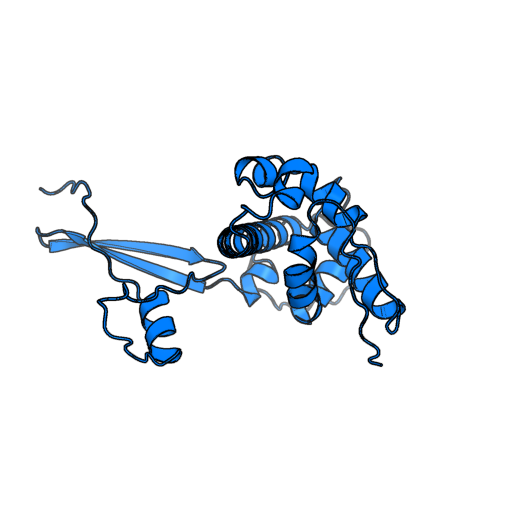6.158 1.00 91.19 151 ASN A CA 1
ATOM 1170 C C . ASN A 1 151 ? -17.158 5.498 17.181 1.00 91.19 151 ASN A C 1
ATOM 1172 O O . ASN A 1 151 ? -17.271 6.716 17.360 1.00 91.19 151 ASN A O 1
ATOM 1176 N N . CYS A 1 152 ? -17.841 4.593 17.881 1.00 92.81 152 CYS A N 1
ATOM 1177 C CA . CYS A 1 152 ? -18.788 4.927 18.943 1.00 92.81 152 CYS A CA 1
ATOM 1178 C C . CYS A 1 152 ? -18.125 4.774 20.313 1.00 92.81 152 CYS A C 1
ATOM 1180 O O . CYS A 1 152 ? -17.707 3.689 20.708 1.00 92.81 152 CYS A O 1
ATOM 1182 N N . SER A 1 153 ? -18.026 5.873 21.055 1.00 92.00 153 SER A N 1
ATOM 1183 C CA . SER A 1 153 ? -17.505 5.900 22.422 1.00 92.00 153 SER A CA 1
ATOM 1184 C C . SER A 1 153 ? -18.636 6.186 23.399 1.00 92.00 153 SER A C 1
ATOM 1186 O O . SER A 1 153 ? -19.214 7.275 23.377 1.00 92.00 153 SER A O 1
ATOM 1188 N N . MET A 1 154 ? -18.924 5.226 24.278 1.00 93.19 154 MET A N 1
ATOM 1189 C CA . MET A 1 154 ? -19.948 5.348 25.316 1.00 93.19 154 MET A CA 1
ATOM 1190 C C . MET A 1 154 ? -19.305 5.564 26.688 1.00 93.19 154 MET A C 1
ATOM 1192 O O . MET A 1 154 ? -18.533 4.738 27.176 1.00 93.19 154 MET A O 1
ATOM 1196 N N . CYS A 1 155 ? -19.633 6.680 27.335 1.00 92.38 155 CYS A N 1
ATOM 1197 C CA . CYS A 1 155 ? -19.225 6.953 28.708 1.00 92.38 155 CYS A CA 1
ATOM 1198 C C . CYS A 1 155 ? -20.134 6.229 29.716 1.00 92.38 155 CYS A C 1
ATOM 1200 O O . CYS A 1 155 ? -21.305 5.973 29.449 1.00 92.38 155 CYS A O 1
ATOM 1202 N N . ARG A 1 156 ? -19.632 5.987 30.936 1.00 91.38 156 ARG A N 1
ATOM 1203 C CA . ARG A 1 156 ? -20.410 5.407 32.048 1.00 91.38 156 ARG A CA 1
ATOM 1204 C C . ARG A 1 156 ? -21.620 6.246 32.462 1.00 91.38 156 ARG A C 1
ATOM 1206 O O . ARG A 1 156 ? -22.574 5.691 32.991 1.00 91.38 156 ARG A O 1
ATOM 1213 N N . CYS A 1 157 ? -21.592 7.559 32.228 1.00 92.44 157 CYS A N 1
ATOM 1214 C CA . CYS A 1 157 ? -22.743 8.434 32.464 1.00 92.44 157 CYS A CA 1
ATOM 1215 C C . CYS A 1 157 ? -23.826 8.327 31.372 1.00 92.44 157 CYS A C 1
ATOM 1217 O O . CYS A 1 157 ? -24.849 8.996 31.471 1.00 92.44 157 CYS A O 1
ATOM 1219 N N . GLY A 1 158 ? -23.603 7.516 30.330 1.00 91.25 158 GLY A N 1
ATOM 1220 C CA . GLY A 1 158 ? -24.514 7.329 29.201 1.00 91.25 158 GLY A CA 1
ATOM 1221 C C . GLY A 1 158 ? -24.287 8.288 28.029 1.00 91.25 158 GLY A C 1
ATOM 1222 O O . GLY A 1 158 ? -24.955 8.145 27.010 1.00 91.25 158 GLY A O 1
ATOM 1223 N N . LYS A 1 159 ? -23.351 9.250 28.126 1.00 91.81 159 LYS A N 1
ATOM 1224 C CA . LYS A 1 159 ? -22.989 10.116 26.988 1.00 91.81 159 LYS A CA 1
ATOM 1225 C C . LYS A 1 159 ? -22.320 9.279 25.901 1.00 91.81 159 LYS A C 1
ATOM 1227 O O . LYS A 1 159 ? -21.257 8.701 26.130 1.00 91.81 159 LYS A O 1
ATOM 1232 N N . GLU A 1 160 ? -22.931 9.263 24.727 1.00 93.31 160 GLU A N 1
ATOM 1233 C CA . GLU A 1 160 ? -22.391 8.656 23.518 1.00 93.31 160 GLU A CA 1
ATOM 1234 C C . GLU A 1 160 ? -21.742 9.731 22.644 1.00 93.31 160 GLU A C 1
ATOM 1236 O O . GLU A 1 160 ? -22.266 10.835 22.481 1.00 93.31 160 GLU A O 1
ATOM 1241 N N . THR A 1 161 ? -20.573 9.418 22.096 1.00 91.19 161 THR A N 1
ATOM 1242 C CA . THR A 1 161 ? -19.909 10.243 21.088 1.00 91.19 161 THR A CA 1
ATOM 1243 C C . THR A 1 161 ? -19.575 9.370 19.893 1.00 91.19 161 THR A C 1
ATOM 1245 O O . THR A 1 161 ? -18.894 8.357 20.034 1.00 91.19 161 THR A O 1
ATOM 1248 N N . VAL A 1 162 ? -20.072 9.766 18.726 1.00 93.94 162 VAL A N 1
ATOM 1249 C CA . VAL A 1 162 ? -19.869 9.053 17.465 1.00 93.94 162 VAL A CA 1
ATOM 1250 C C . VAL A 1 162 ? -18.938 9.879 16.587 1.00 93.94 162 VAL A C 1
ATOM 1252 O O . VAL A 1 162 ? -19.126 11.089 16.436 1.00 93.94 162 VAL A O 1
ATOM 1255 N N . ARG A 1 163 ? -17.906 9.243 16.030 1.00 92.56 163 ARG A N 1
ATOM 1256 C CA . ARG A 1 163 ? -16.974 9.857 15.077 1.00 92.56 163 ARG A CA 1
ATOM 1257 C C . ARG A 1 163 ? -16.820 8.959 13.861 1.00 92.56 163 ARG A C 1
ATOM 1259 O O . ARG A 1 163 ? -16.403 7.816 14.001 1.00 92.56 163 ARG A O 1
ATOM 1266 N N . VAL A 1 164 ? -17.091 9.497 12.679 1.00 92.94 164 VAL A N 1
ATOM 1267 C CA . VAL A 1 164 ? -16.837 8.806 11.409 1.00 92.94 164 VAL A CA 1
ATOM 1268 C C . VAL A 1 164 ? -15.430 9.158 10.928 1.00 92.94 164 VAL A C 1
ATOM 1270 O O . VAL A 1 164 ? -15.014 10.315 10.994 1.00 92.94 164 VAL A O 1
ATOM 1273 N N . SER A 1 165 ? -14.682 8.155 10.481 1.00 91.12 165 SER A N 1
ATOM 1274 C CA . SER A 1 165 ? -13.321 8.291 9.951 1.00 91.12 165 SER A CA 1
ATOM 1275 C C . SER A 1 165 ? -13.101 7.312 8.804 1.00 91.12 165 SER A C 1
ATOM 1277 O O . SER A 1 165 ? -13.758 6.279 8.764 1.00 91.12 165 SER A O 1
ATOM 1279 N N . SER A 1 166 ? -12.172 7.592 7.895 1.00 91.25 166 SER A N 1
ATOM 1280 C CA . SER A 1 166 ? -11.758 6.638 6.864 1.00 91.25 166 SER A CA 1
ATOM 1281 C C . SER A 1 166 ? -10.459 5.931 7.254 1.00 91.25 166 SER A C 1
ATOM 1283 O O . SER A 1 166 ? -9.572 6.512 7.883 1.00 91.25 166 SER A O 1
ATOM 1285 N N . THR A 1 167 ? -10.329 4.663 6.868 1.00 92.69 167 THR A N 1
ATOM 1286 C CA . THR A 1 167 ? -9.073 3.913 6.969 1.00 92.69 167 THR A CA 1
ATOM 1287 C C . THR A 1 167 ? -8.762 3.222 5.652 1.00 92.69 167 THR A C 1
ATOM 1289 O O . THR A 1 167 ? -9.654 2.672 5.021 1.00 92.69 167 THR A O 1
ATOM 1292 N N . LEU A 1 168 ? -7.489 3.209 5.258 1.00 94.25 168 LEU A N 1
ATOM 1293 C CA . LEU A 1 168 ? -7.013 2.475 4.078 1.00 94.25 168 LEU A C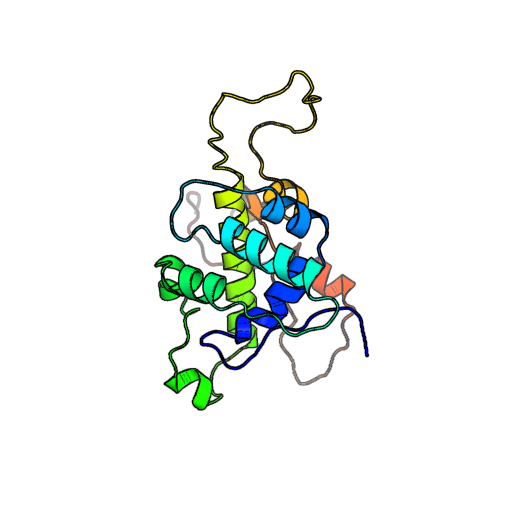A 1
ATOM 1294 C C . LEU A 1 168 ? -6.656 1.015 4.393 1.00 94.25 168 LEU A C 1
ATOM 1296 O O . LEU A 1 168 ? -6.308 0.249 3.499 1.00 94.25 168 LEU A O 1
ATOM 1300 N N . LEU A 1 169 ? -6.641 0.631 5.675 1.00 94.19 169 LEU A N 1
ATOM 1301 C CA . LEU A 1 169 ? -6.290 -0.727 6.080 1.00 94.19 169 LEU A CA 1
ATOM 1302 C C . LEU A 1 169 ? -6.837 -1.090 7.459 1.00 94.19 169 LEU A C 1
ATOM 1304 O O . LEU A 1 169 ? -7.000 -0.234 8.332 1.00 94.19 169 LEU A O 1
ATOM 1308 N N . PHE A 1 170 ? -7.000 -2.389 7.689 1.00 92.31 170 PHE A N 1
ATOM 1309 C CA . PHE A 1 170 ? -7.310 -2.950 9.000 1.00 92.31 170 PHE A CA 1
ATOM 1310 C C . PHE A 1 170 ? -6.133 -3.769 9.523 1.00 92.31 170 PHE A C 1
ATOM 1312 O O . PHE A 1 170 ? -5.540 -4.571 8.801 1.00 92.31 170 PHE A O 1
ATOM 1319 N N . THR A 1 171 ? -5.799 -3.574 10.797 1.00 90.88 171 THR A N 1
ATOM 1320 C CA . THR A 1 171 ? -4.833 -4.425 11.495 1.00 90.88 171 THR A CA 1
ATOM 1321 C C . THR A 1 171 ? -5.581 -5.613 12.081 1.00 90.88 171 THR A C 1
ATOM 1323 O O . THR A 1 171 ? -6.525 -5.423 12.845 1.00 90.88 171 THR A O 1
ATOM 1326 N N . LEU A 1 172 ? -5.147 -6.835 11.765 1.00 90.62 172 LEU A N 1
ATOM 1327 C CA . LEU A 1 172 ? -5.747 -8.027 12.356 1.00 90.62 172 LEU A CA 1
ATOM 1328 C C . LEU A 1 172 ? -5.428 -8.113 13.856 1.00 90.62 172 LEU A C 1
ATOM 1330 O O . LEU A 1 172 ? -4.263 -8.104 14.254 1.00 90.62 172 LEU A O 1
ATOM 1334 N N . SER A 1 173 ? -6.470 -8.212 14.678 1.00 88.38 173 SER A N 1
ATOM 1335 C CA . SER A 1 173 ? -6.396 -8.362 16.129 1.00 88.38 173 SER A CA 1
ATOM 1336 C C . SER A 1 173 ? -6.605 -9.825 16.508 1.00 88.38 173 SER A C 1
ATOM 1338 O O . SER A 1 173 ? -7.723 -10.346 16.483 1.00 88.38 173 SER A O 1
ATOM 1340 N N . TYR A 1 174 ? -5.506 -10.491 16.855 1.00 86.25 174 TYR A N 1
ATOM 1341 C CA . TYR A 1 174 ? -5.534 -11.863 17.347 1.00 86.25 174 TYR A CA 1
ATOM 1342 C C . TYR A 1 174 ? -5.730 -11.883 18.873 1.00 86.25 174 TYR A C 1
ATOM 1344 O O . TYR A 1 174 ? -5.179 -11.026 19.567 1.00 86.25 174 TYR A O 1
ATOM 1352 N N . PRO A 1 175 ? -6.507 -12.837 19.415 1.00 83.00 175 PRO A N 1
ATOM 1353 C CA . PRO A 1 175 ? -6.632 -13.043 20.855 1.00 83.00 175 PRO A CA 1
ATOM 1354 C C . PRO A 1 175 ? -5.272 -13.344 21.497 1.00 83.00 175 PRO A C 1
ATOM 1356 O O . PRO A 1 175 ? -4.445 -14.032 20.901 1.00 83.00 175 PRO A O 1
ATOM 1359 N N . GLU A 1 176 ? -5.053 -12.867 22.724 1.00 77.12 176 GLU A N 1
ATOM 1360 C CA . GLU A 1 176 ? -3.852 -13.215 23.486 1.00 77.12 176 GLU A CA 1
ATOM 1361 C C . GLU A 1 176 ? -3.822 -14.720 23.790 1.00 77.12 176 GLU A C 1
ATOM 1363 O O . GLU A 1 176 ? -4.838 -15.340 24.122 1.00 77.12 176 GLU A O 1
ATOM 1368 N N . ASN A 1 177 ? -2.641 -15.314 23.625 1.00 65.50 177 ASN A N 1
ATOM 1369 C CA . ASN A 1 177 ? -2.440 -16.755 23.670 1.00 65.50 177 ASN A CA 1
ATOM 1370 C C . ASN A 1 177 ? -2.463 -17.242 25.131 1.00 65.50 177 ASN A C 1
ATOM 1372 O O . ASN A 1 177 ? -1.433 -17.295 25.794 1.00 65.50 177 ASN A O 1
ATOM 1376 N N . ASN A 1 178 ? -3.644 -17.571 25.652 1.00 60.88 178 ASN A N 1
ATOM 1377 C CA . ASN A 1 178 ? -3.823 -18.117 27.002 1.00 60.88 178 ASN A CA 1
ATOM 1378 C C . ASN A 1 178 ? -3.454 -19.611 27.054 1.00 60.88 178 ASN A C 1
ATOM 1380 O O . ASN A 1 178 ? -4.356 -20.419 27.228 1.00 60.88 178 ASN A O 1
ATOM 1384 N N . ASP A 1 179 ? -2.183 -19.991 26.849 1.00 59.84 179 ASP A N 1
ATOM 1385 C CA . ASP A 1 179 ? -1.585 -21.355 26.964 1.00 59.84 179 ASP A CA 1
ATOM 1386 C C . ASP A 1 179 ? -2.322 -22.545 26.289 1.00 59.84 179 ASP A C 1
ATOM 1388 O O . ASP A 1 179 ? -1.829 -23.672 26.245 1.00 59.84 179 ASP A O 1
ATOM 1392 N N . LYS A 1 180 ? -3.494 -22.311 25.709 1.00 63.22 180 LYS A N 1
ATOM 1393 C CA . LYS A 1 180 ? -4.360 -23.222 24.985 1.00 63.22 180 LYS A CA 1
ATOM 1394 C C . LYS A 1 180 ? -4.381 -22.704 23.565 1.00 63.22 180 LYS A C 1
ATOM 1396 O O . LYS A 1 180 ? -4.888 -21.613 23.308 1.00 63.22 180 LYS A O 1
ATOM 1401 N N . ILE A 1 181 ? -3.827 -23.498 22.661 1.00 66.19 181 ILE A N 1
ATOM 1402 C CA . ILE A 1 181 ? -3.957 -23.277 21.226 1.00 66.19 181 ILE A CA 1
ATOM 1403 C C . ILE A 1 181 ? -5.449 -23.420 20.912 1.00 66.19 181 ILE A C 1
ATOM 1405 O O . ILE A 1 181 ? -5.988 -24.523 20.886 1.00 66.19 181 ILE A O 1
ATOM 1409 N N . MET A 1 182 ? -6.130 -22.284 20.813 1.00 70.62 182 MET A N 1
ATOM 1410 C CA . MET A 1 182 ? -7.515 -22.187 20.374 1.00 70.62 182 MET A CA 1
ATOM 1411 C C . MET A 1 182 ? -7.476 -21.885 18.883 1.00 70.62 182 MET A C 1
ATOM 1413 O O . MET A 1 182 ? -6.926 -20.859 18.479 1.00 70.62 182 MET A O 1
ATOM 1417 N N . ASP A 1 183 ? -8.048 -22.772 18.077 1.00 79.50 183 ASP A N 1
ATOM 1418 C CA . ASP A 1 183 ? -8.199 -22.523 16.650 1.00 79.50 183 ASP A CA 1
ATOM 1419 C C . ASP A 1 183 ? -9.316 -21.496 16.447 1.00 79.50 183 ASP A C 1
ATOM 1421 O O . ASP A 1 183 ? -10.453 -21.688 16.883 1.00 79.50 183 ASP A O 1
ATOM 1425 N N . TYR A 1 184 ? -8.981 -20.385 15.795 1.00 84.88 184 TYR A N 1
ATOM 1426 C CA . TYR A 1 184 ? -9.941 -19.360 15.400 1.00 84.88 184 TYR A CA 1
ATOM 1427 C C . TYR A 1 184 ? -10.084 -19.364 13.886 1.00 84.88 184 TYR A C 1
ATOM 1429 O O . TYR A 1 184 ? -9.094 -19.380 13.152 1.00 84.88 184 TYR A O 1
ATOM 1437 N N . GLU A 1 185 ? -11.320 -19.287 13.405 1.00 92.12 185 GLU A N 1
ATOM 1438 C CA . GLU A 1 185 ? -11.561 -19.090 11.982 1.00 92.12 185 GLU A CA 1
ATOM 1439 C C . GLU A 1 185 ? -11.136 -17.680 11.560 1.00 92.12 185 GLU A C 1
ATOM 1441 O O . GLU A 1 185 ? -11.382 -16.696 12.264 1.00 92.12 185 GLU A O 1
ATOM 1446 N N . PHE A 1 186 ? -10.568 -17.554 10.358 1.00 93.69 186 PHE A N 1
ATOM 1447 C CA . PHE A 1 186 ? -10.160 -16.256 9.816 1.00 93.69 186 PHE A CA 1
ATOM 1448 C C . PHE A 1 186 ? -11.307 -15.233 9.812 1.00 93.69 186 PHE A C 1
ATOM 1450 O O . PHE A 1 186 ? -11.097 -14.079 10.174 1.00 93.69 186 PHE A O 1
ATOM 1457 N N . ALA A 1 187 ? -12.531 -15.654 9.474 1.00 94.94 187 ALA A N 1
ATOM 1458 C CA . ALA A 1 187 ? -13.699 -14.774 9.466 1.00 94.94 187 ALA A CA 1
ATOM 1459 C C . ALA A 1 187 ? -14.007 -14.181 10.853 1.00 94.94 187 ALA A C 1
ATOM 1461 O O . ALA A 1 187 ? -14.413 -13.023 10.953 1.00 94.94 187 ALA A O 1
ATOM 1462 N N . GLN A 1 188 ? -13.773 -14.940 11.928 1.00 91.94 188 GLN A N 1
ATOM 1463 C CA . GLN A 1 188 ? -13.963 -14.464 13.300 1.00 91.94 188 GLN A CA 1
ATOM 1464 C C . GLN A 1 188 ? -12.907 -13.422 13.669 1.00 91.94 188 GLN A C 1
ATOM 1466 O O . GLN A 1 188 ? -13.246 -12.370 14.214 1.00 91.94 188 GLN A O 1
ATOM 1471 N N . ILE A 1 189 ? -11.642 -13.682 13.321 1.00 93.06 189 ILE A N 1
ATOM 1472 C CA . ILE A 1 189 ? -10.546 -12.726 13.515 1.00 93.06 189 ILE A CA 1
ATOM 1473 C C . ILE A 1 189 ? -10.809 -11.449 12.718 1.00 93.06 189 ILE A C 1
ATOM 1475 O O . ILE A 1 189 ? -10.706 -10.354 13.267 1.00 93.06 189 ILE A O 1
ATOM 1479 N N . LEU A 1 190 ? -11.209 -11.569 11.452 1.00 94.12 190 LEU A N 1
ATOM 1480 C CA . LEU A 1 190 ? -11.517 -10.433 10.590 1.00 94.12 190 LEU A CA 1
ATOM 1481 C C . LEU A 1 190 ? -12.664 -9.593 11.159 1.00 94.12 190 LEU A C 1
ATOM 1483 O O . LEU A 1 190 ? -12.507 -8.385 11.318 1.00 94.12 190 LEU A O 1
ATOM 1487 N N . LYS A 1 191 ? -13.781 -10.229 11.541 1.00 93.00 191 LYS A N 1
ATOM 1488 C CA . LYS A 1 191 ? -14.918 -9.540 12.164 1.00 93.00 191 LYS A CA 1
ATOM 1489 C C . LYS A 1 191 ? -14.487 -8.787 13.419 1.00 93.00 191 LYS A C 1
ATOM 1491 O O . LYS A 1 191 ? -14.817 -7.618 13.562 1.00 93.00 191 LYS A O 1
ATOM 1496 N N . ARG A 1 192 ? -13.719 -9.429 14.303 1.00 91.62 192 ARG A N 1
ATOM 1497 C CA . ARG A 1 192 ? -13.197 -8.793 15.522 1.00 91.62 192 ARG A CA 1
ATOM 1498 C C . ARG A 1 192 ? -12.255 -7.625 15.219 1.00 91.62 192 ARG A C 1
ATOM 1500 O O . ARG A 1 192 ? -12.230 -6.654 15.962 1.00 91.62 192 ARG A O 1
ATOM 1507 N N . SER A 1 193 ? -11.473 -7.732 14.150 1.00 93.38 193 SER A N 1
ATOM 1508 C CA . SER A 1 193 ? -10.502 -6.708 13.750 1.00 93.38 193 SER A CA 1
ATOM 1509 C C . SER A 1 193 ? -11.170 -5.464 13.167 1.00 93.38 193 SER A C 1
ATOM 1511 O O . SER A 1 193 ? -10.667 -4.362 13.353 1.00 93.38 193 SER A O 1
ATOM 1513 N N . ILE A 1 194 ? -12.294 -5.642 12.470 1.00 92.31 194 ILE A N 1
ATOM 1514 C CA . ILE A 1 194 ? -13.086 -4.546 11.897 1.00 92.31 194 ILE A CA 1
ATOM 1515 C C . ILE A 1 194 ? -14.012 -3.936 12.960 1.00 92.31 194 ILE A C 1
ATOM 1517 O O . ILE A 1 194 ? -14.098 -2.719 13.075 1.00 92.31 194 ILE A O 1
ATOM 1521 N N . CYS A 1 195 ? -14.676 -4.768 13.766 1.00 91.50 195 CYS A N 1
ATOM 1522 C CA . CYS A 1 195 ? -15.598 -4.355 14.829 1.00 91.50 195 CYS A CA 1
ATOM 1523 C C . CYS A 1 195 ? -14.889 -4.351 16.190 1.00 91.50 195 CYS A C 1
ATOM 1525 O O . CYS A 1 195 ? -15.239 -5.111 17.094 1.00 91.50 195 CYS A O 1
ATOM 1527 N N . LEU A 1 196 ? -13.822 -3.565 16.296 1.00 88.38 196 LEU A N 1
ATOM 1528 C CA . LEU A 1 196 ? -12.901 -3.645 17.419 1.00 88.38 196 LEU A CA 1
ATOM 1529 C C . LEU A 1 196 ? -13.466 -2.902 18.641 1.00 88.38 196 LEU A C 1
ATOM 1531 O O . LEU A 1 196 ? -13.604 -1.684 18.634 1.00 88.38 196 LEU A O 1
ATOM 1535 N N . GLU A 1 197 ? -13.768 -3.643 19.707 1.00 87.62 197 GLU A N 1
ATOM 1536 C CA . GLU A 1 197 ? -14.264 -3.088 20.971 1.00 87.62 197 GLU A CA 1
ATOM 1537 C C . GLU A 1 197 ? -13.126 -2.977 21.993 1.00 87.62 197 GLU A C 1
ATOM 1539 O O . GLU A 1 197 ? -12.465 -3.966 22.327 1.00 87.62 197 GLU A O 1
ATOM 1544 N N . GLN A 1 198 ? -12.890 -1.768 22.504 1.00 86.31 198 GLN A N 1
ATOM 1545 C CA . GLN A 1 198 ? -11.871 -1.492 23.516 1.00 86.31 198 GLN A CA 1
ATOM 1546 C C . GLN A 1 198 ? -12.393 -0.528 24.576 1.00 86.31 198 GLN A C 1
ATOM 1548 O O . GLN A 1 198 ? -13.110 0.424 24.284 1.00 86.31 198 GLN A O 1
ATOM 1553 N N . ASN A 1 199 ? -11.965 -0.754 25.818 1.00 86.88 199 ASN A N 1
ATOM 1554 C CA . ASN A 1 199 ? -12.196 0.166 26.922 1.00 86.88 199 ASN A CA 1
ATOM 1555 C C . ASN A 1 199 ? -10.933 0.997 27.149 1.00 86.88 199 ASN A C 1
ATOM 1557 O O . ASN A 1 199 ? -9.895 0.457 27.530 1.00 86.88 199 ASN A O 1
ATOM 1561 N N . THR A 1 200 ? -11.027 2.309 26.962 1.00 87.44 200 THR A N 1
ATOM 1562 C CA . THR A 1 200 ? -9.930 3.250 27.223 1.00 87.44 200 THR A CA 1
ATOM 1563 C C . THR A 1 200 ? -10.326 4.243 28.305 1.00 87.44 200 THR A C 1
ATOM 1565 O O . THR A 1 200 ? -11.478 4.671 28.373 1.00 87.44 200 THR A O 1
ATOM 1568 N N . GLN A 1 201 ? -9.373 4.651 29.142 1.00 88.50 201 GLN A N 1
ATOM 1569 C CA . GLN A 1 201 ? -9.587 5.781 30.044 1.00 88.50 201 GLN A CA 1
ATOM 1570 C C . GLN A 1 201 ? -9.563 7.077 29.229 1.00 88.50 201 GLN A C 1
ATOM 1572 O O . GLN A 1 201 ? -8.579 7.369 28.554 1.00 88.50 201 GLN A O 1
ATOM 1577 N N . ALA A 1 202 ? -10.652 7.836 29.285 1.00 88.00 202 ALA A N 1
ATOM 1578 C CA . ALA A 1 202 ? -10.802 9.108 28.593 1.00 88.00 202 ALA A CA 1
ATOM 1579 C C . ALA A 1 202 ? -11.578 10.095 29.472 1.00 88.00 202 ALA A C 1
ATOM 1581 O O . ALA A 1 202 ? -12.347 9.692 30.347 1.00 88.00 202 ALA A O 1
ATOM 1582 N N . TRP A 1 203 ? -11.370 11.387 29.233 1.00 88.56 203 TRP A N 1
ATOM 1583 C CA . TRP A 1 203 ? -12.102 12.452 29.912 1.00 88.56 203 TRP A CA 1
ATOM 1584 C C . TRP A 1 203 ? -13.525 12.568 29.360 1.00 88.56 203 TRP A C 1
ATOM 1586 O O . TRP A 1 203 ? -13.715 12.604 28.142 1.00 88.56 203 TRP A O 1
ATOM 1596 N N . CYS A 1 204 ? -14.519 12.669 30.244 1.00 90.19 204 CYS A N 1
ATOM 1597 C CA . CYS A 1 204 ? -15.885 13.004 29.867 1.00 90.19 204 CYS A CA 1
ATOM 1598 C C . CYS A 1 204 ? -16.200 14.427 30.315 1.00 90.19 204 CYS A C 1
ATOM 1600 O O . CYS A 1 204 ? -16.094 14.760 31.485 1.00 90.19 204 CYS A O 1
ATOM 1602 N N . GLU A 1 205 ? -16.672 15.270 29.403 1.00 88.94 205 GLU A N 1
ATOM 1603 C CA . GLU A 1 205 ? -17.112 16.623 29.770 1.00 88.94 205 GLU A CA 1
ATOM 1604 C C . GLU A 1 205 ? -18.341 16.634 30.699 1.00 88.94 205 GLU A C 1
ATOM 1606 O O . GLU A 1 205 ? -18.638 17.663 31.295 1.00 88.94 205 GLU A O 1
ATOM 1611 N N . ASN A 1 206 ? -19.065 15.511 30.808 1.00 88.06 206 ASN A N 1
ATOM 1612 C CA . ASN A 1 206 ? -20.280 15.400 31.618 1.00 88.06 206 ASN A CA 1
ATOM 1613 C C . ASN A 1 206 ? -20.057 14.822 33.030 1.00 88.06 206 ASN A C 1
ATOM 1615 O O . ASN A 1 206 ? -20.988 14.912 33.831 1.00 88.06 206 ASN A O 1
ATOM 1619 N N . CYS A 1 207 ? -18.915 14.191 33.339 1.00 87.69 207 CYS A N 1
ATOM 1620 C CA . CYS A 1 207 ? -18.666 13.562 34.646 1.00 87.69 207 CYS A CA 1
ATOM 1621 C C . CYS A 1 207 ? -17.180 13.376 34.963 1.00 87.69 207 CYS A C 1
ATOM 1623 O O . CYS A 1 207 ? -16.432 12.985 34.036 1.00 87.69 207 CYS A O 1
#

Radius of gyration: 21.05 Å; Cα contacts (8 Å, |Δi|>4): 198; chains: 1; bounding box: 49×45×60 Å

Nearest PDB structures (foldseek):
  6r9j-assembly1_A  TM=7.623E-01  e=6.350E-08  Saccharomyces cerevisiae S288C
  6r9m-assembly1_A  TM=7.397E-01  e=1.520E-07  Saccharomyces cerevisiae S288C
  6r9p-assembly1_A  TM=7.500E-01  e=1.003E-05  Saccharomyces cerevisiae S288C
  5k16-assembly3_A  TM=7.280E-01  e=3.210E-05  Homo sapiens
  5txk-assembly1_A  TM=7.078E-01  e=3.105E-04  Homo sapiens

Sequence (207 aa):
KTLFAGLEPHIPNAYCNCMIQVLYFLESVRCLVQNHLCQKEFCLSCELGFLFHMLDLSRGDPCQGSNFLRAFRTIPEAAALGLILADSDEATGKVNLGRLIQSWNRFILTQLHQETQEQEGPQAYRGIGSSNFGSSGDSVIGQLFSCEVENCSMCRCGKETVRVSSTLLFTLSYPENNDKIMDYEFAQILKRSICLEQNTQAWCENC